Protein AF-A0A2M6XDS0-F1 (afdb_monomer_lite)

Radius of gyration: 19.14 Å; chains: 1; bounding box: 47×35×58 Å

Structure (mmCIF, N/CA/C/O backbone):
data_AF-A0A2M6XDS0-F1
#
_entry.id   AF-A0A2M6XDS0-F1
#
loop_
_atom_site.group_PDB
_atom_site.id
_atom_site.type_symbol
_atom_site.label_atom_id
_atom_site.label_alt_id
_atom_site.label_comp_id
_atom_site.label_asym_id
_atom_site.label_entity_id
_atom_site.label_seq_id
_atom_site.pdbx_PDB_ins_code
_atom_site.Cartn_x
_atom_site.Cartn_y
_atom_site.Cartn_z
_atom_site.occupancy
_atom_site.B_iso_or_equiv
_atom_site.auth_seq_id
_atom_site.auth_comp_id
_atom_site.auth_asym_id
_atom_site.auth_atom_id
_atom_site.pdbx_PDB_model_num
ATOM 1 N N . MET A 1 1 ? 24.642 -2.383 37.154 1.00 61.50 1 MET A N 1
ATOM 2 C CA . MET A 1 1 ? 24.428 -1.557 35.935 1.00 61.50 1 MET A CA 1
ATOM 3 C C . MET A 1 1 ? 25.267 -2.010 34.733 1.00 61.50 1 MET A C 1
ATOM 5 O O . MET A 1 1 ? 24.906 -1.682 33.610 1.00 61.50 1 MET A O 1
ATOM 9 N N . GLU A 1 2 ? 26.305 -2.821 34.936 1.00 74.44 2 GLU A N 1
ATOM 10 C CA . GLU A 1 2 ? 27.277 -3.266 33.922 1.00 74.44 2 GLU A CA 1
ATOM 11 C C . GLU A 1 2 ? 26.689 -4.108 32.766 1.00 74.44 2 GLU A C 1
ATOM 13 O O . GLU A 1 2 ? 27.063 -3.942 31.607 1.00 74.44 2 GLU A O 1
ATOM 18 N N . ASN A 1 3 ? 25.650 -4.910 33.030 1.00 71.31 3 ASN A N 1
ATOM 19 C CA . ASN A 1 3 ? 25.029 -5.781 32.020 1.00 71.31 3 ASN A CA 1
ATOM 20 C C . ASN A 1 3 ? 24.324 -5.047 30.856 1.00 71.31 3 ASN A C 1
ATOM 22 O O . ASN A 1 3 ? 24.115 -5.632 29.793 1.00 71.31 3 ASN A O 1
ATOM 26 N N . ARG A 1 4 ? 23.954 -3.766 31.013 1.00 69.12 4 ARG A N 1
ATOM 27 C CA . ARG A 1 4 ? 23.304 -3.002 29.927 1.00 69.12 4 ARG A CA 1
ATOM 28 C C . ARG A 1 4 ? 24.294 -2.546 28.850 1.00 69.12 4 ARG A C 1
ATOM 30 O O . ARG A 1 4 ? 23.920 -2.492 27.680 1.00 69.12 4 ARG A O 1
ATOM 37 N N . HIS A 1 5 ? 25.550 -2.292 29.218 1.00 71.25 5 HIS A N 1
ATOM 38 C CA . HIS A 1 5 ? 26.586 -1.876 28.268 1.00 71.25 5 HIS A CA 1
ATOM 39 C C . HIS A 1 5 ? 27.042 -3.029 27.369 1.00 71.25 5 HIS A C 1
ATOM 41 O O . HIS A 1 5 ? 27.141 -2.850 26.156 1.00 71.25 5 HIS A O 1
ATOM 47 N N . LEU A 1 6 ? 27.215 -4.230 27.931 1.00 75.38 6 LEU A N 1
ATOM 48 C CA . LEU A 1 6 ? 27.586 -5.426 27.164 1.00 75.38 6 LEU A CA 1
ATOM 49 C C . LEU A 1 6 ? 26.514 -5.811 26.135 1.00 75.38 6 LEU A C 1
ATOM 51 O O . LEU A 1 6 ? 26.837 -6.140 24.993 1.00 75.38 6 LEU A O 1
ATOM 55 N N . LYS A 1 7 ? 25.231 -5.692 26.506 1.00 70.31 7 LYS A N 1
ATOM 56 C CA . LYS A 1 7 ? 24.110 -5.984 25.603 1.00 70.31 7 LYS A CA 1
ATOM 57 C C . LYS A 1 7 ? 24.019 -4.984 24.444 1.00 70.31 7 LYS A C 1
ATOM 59 O O . LYS A 1 7 ? 23.795 -5.394 23.310 1.00 70.31 7 LYS A O 1
ATOM 64 N N . SER A 1 8 ? 24.253 -3.695 24.708 1.00 71.88 8 SER A N 1
ATOM 65 C CA . SER A 1 8 ? 24.307 -2.654 23.668 1.00 71.88 8 SER A CA 1
ATOM 66 C C . SER A 1 8 ? 25.479 -2.872 22.700 1.00 71.88 8 SER A C 1
ATOM 68 O O . SER A 1 8 ? 25.307 -2.825 21.483 1.00 71.88 8 SER A O 1
ATOM 70 N N . TYR A 1 9 ? 26.659 -3.214 23.228 1.00 82.88 9 TYR A N 1
ATOM 71 C CA . TYR A 1 9 ? 27.849 -3.473 22.415 1.00 82.88 9 TYR A CA 1
ATOM 72 C C . TYR A 1 9 ? 27.681 -4.683 21.484 1.00 82.88 9 TYR A C 1
ATOM 74 O O . TYR A 1 9 ? 27.995 -4.594 20.295 1.00 82.88 9 TYR A O 1
ATOM 82 N N . GLN A 1 10 ? 27.133 -5.796 21.986 1.00 80.50 10 GLN A N 1
ATOM 83 C CA . GLN A 1 10 ? 26.852 -6.960 21.142 1.00 80.50 10 GLN A CA 1
ATOM 84 C C . GLN A 1 10 ? 25.831 -6.654 20.041 1.00 80.50 10 GLN A C 1
ATOM 86 O O . GLN A 1 10 ? 26.018 -7.076 18.901 1.00 80.50 10 GLN A O 1
ATOM 91 N N . MET A 1 11 ? 24.795 -5.873 20.353 1.00 69.44 11 MET A N 1
ATOM 92 C CA . MET A 1 11 ? 23.768 -5.494 19.382 1.00 69.44 11 MET A CA 1
ATOM 93 C C . MET A 1 11 ? 24.344 -4.620 18.255 1.00 69.44 11 MET A C 1
ATOM 95 O O . MET A 1 11 ? 24.060 -4.863 17.083 1.00 69.44 11 MET A O 1
ATOM 99 N N . ASN A 1 12 ? 25.234 -3.679 18.588 1.00 74.56 12 ASN A N 1
ATOM 100 C CA . ASN A 1 12 ? 25.919 -2.839 17.602 1.00 74.56 12 ASN A CA 1
ATOM 101 C C . ASN A 1 12 ? 26.867 -3.643 16.701 1.00 74.56 12 ASN A C 1
ATOM 103 O O . ASN A 1 12 ? 26.962 -3.365 15.506 1.00 74.56 12 ASN A O 1
ATOM 107 N N . LYS A 1 13 ? 27.542 -4.664 17.246 1.00 83.38 13 LYS A N 1
ATOM 108 C CA . LYS A 1 13 ? 28.453 -5.522 16.475 1.00 83.38 13 LYS A CA 1
ATOM 109 C C . LYS A 1 13 ? 27.695 -6.373 15.452 1.00 83.38 13 LYS A C 1
ATOM 111 O O . LYS A 1 13 ? 28.117 -6.451 14.304 1.00 83.38 13 LYS A O 1
ATOM 116 N N . ILE A 1 14 ? 26.544 -6.930 15.842 1.00 78.56 14 ILE A N 1
ATOM 117 C CA . ILE A 1 14 ? 25.653 -7.676 14.938 1.00 78.56 14 ILE A CA 1
ATOM 118 C C . ILE A 1 14 ? 25.112 -6.759 13.835 1.00 78.56 14 ILE A C 1
ATOM 120 O O . ILE A 1 14 ? 25.161 -7.119 12.660 1.00 78.56 14 ILE A O 1
ATOM 124 N N . LEU A 1 15 ? 24.650 -5.558 14.196 1.00 65.00 15 LEU A N 1
ATOM 125 C CA . LEU A 1 15 ? 24.128 -4.587 13.235 1.00 65.00 15 LEU A CA 1
ATOM 126 C C . LEU A 1 15 ? 25.194 -4.188 12.202 1.00 65.00 15 LEU A C 1
ATOM 128 O O . LEU A 1 15 ? 24.919 -4.173 11.004 1.00 65.00 15 LEU A O 1
ATOM 132 N N . LEU A 1 16 ? 26.425 -3.937 12.654 1.00 73.38 16 LEU A N 1
ATOM 133 C CA . LEU A 1 16 ? 27.546 -3.598 11.780 1.00 73.38 16 LEU A CA 1
ATOM 134 C C . LEU A 1 16 ? 27.907 -4.755 10.834 1.00 73.38 16 LEU A C 1
ATOM 136 O O . LEU A 1 16 ? 28.130 -4.524 9.648 1.00 73.38 16 LEU A O 1
ATOM 140 N N . SER A 1 17 ? 27.912 -6.000 11.322 1.00 81.12 17 SER A N 1
ATOM 141 C CA . SER A 1 17 ? 28.142 -7.183 10.483 1.00 81.12 17 SER A CA 1
ATOM 142 C C . SER A 1 17 ? 27.062 -7.356 9.413 1.00 81.12 17 SER A C 1
ATOM 144 O O . SER A 1 17 ? 27.399 -7.643 8.267 1.00 81.12 17 SER A O 1
ATOM 146 N N . ILE A 1 18 ? 25.787 -7.123 9.747 1.00 76.12 18 ILE A N 1
ATOM 147 C CA . ILE A 1 18 ? 24.681 -7.173 8.777 1.00 76.12 18 ILE A CA 1
ATOM 148 C C . ILE A 1 18 ? 24.866 -6.101 7.698 1.00 76.12 18 ILE A C 1
ATOM 150 O O . ILE A 1 18 ? 24.757 -6.415 6.516 1.00 76.12 18 ILE A O 1
ATOM 154 N N . ILE A 1 19 ? 25.201 -4.864 8.080 1.00 75.94 19 ILE A N 1
ATOM 155 C CA . ILE A 1 19 ? 25.419 -3.758 7.132 1.00 75.94 19 ILE A CA 1
ATOM 156 C C . ILE A 1 19 ? 26.588 -4.062 6.186 1.00 75.94 19 ILE A C 1
ATOM 158 O O . ILE A 1 19 ? 26.471 -3.842 4.981 1.00 75.94 19 ILE A O 1
ATOM 162 N N . ILE A 1 20 ? 27.699 -4.594 6.708 1.00 80.19 20 ILE A N 1
ATOM 163 C CA . ILE A 1 20 ? 28.880 -4.936 5.902 1.00 80.19 20 ILE A CA 1
ATOM 164 C C . ILE A 1 20 ? 28.574 -6.085 4.941 1.00 80.19 20 ILE A C 1
ATOM 166 O O . ILE A 1 20 ? 28.908 -5.978 3.764 1.00 80.19 20 ILE A O 1
ATOM 170 N N . ILE A 1 21 ? 27.923 -7.156 5.411 1.00 80.19 21 ILE A N 1
ATOM 171 C CA . ILE A 1 21 ? 27.543 -8.297 4.563 1.00 80.19 21 ILE A CA 1
ATOM 172 C C . ILE A 1 21 ? 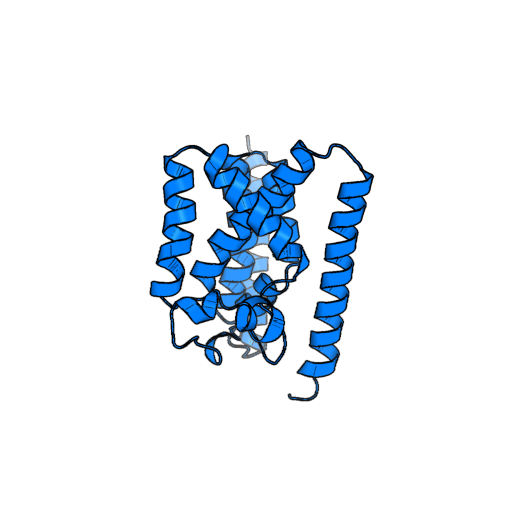26.580 -7.837 3.471 1.00 80.19 21 ILE A C 1
ATOM 174 O O . ILE A 1 21 ? 26.790 -8.168 2.307 1.00 80.19 21 ILE A O 1
ATOM 178 N N . LEU A 1 22 ? 25.578 -7.024 3.818 1.00 66.88 22 LEU A N 1
ATOM 179 C CA . LEU A 1 22 ? 24.645 -6.465 2.848 1.00 66.88 22 LEU A CA 1
ATOM 180 C C . LEU A 1 22 ? 25.404 -5.629 1.809 1.00 66.88 22 LEU A C 1
ATOM 182 O O . LEU A 1 22 ? 25.299 -5.908 0.623 1.00 66.88 22 LEU A O 1
ATOM 186 N N . GLY A 1 23 ? 26.259 -4.693 2.231 1.00 70.38 23 GLY A N 1
ATOM 187 C CA . GLY A 1 23 ? 27.070 -3.874 1.323 1.00 70.38 23 GLY A CA 1
ATOM 188 C C . GLY A 1 23 ? 28.005 -4.687 0.416 1.00 70.38 23 GLY A C 1
ATOM 189 O O . GLY A 1 23 ? 28.154 -4.358 -0.760 1.00 70.38 23 GLY A O 1
ATOM 190 N N . LEU A 1 24 ? 28.597 -5.772 0.924 1.00 74.38 24 LEU A N 1
ATOM 191 C CA . LEU A 1 24 ? 29.443 -6.687 0.148 1.00 74.38 24 LEU A CA 1
ATOM 192 C C . LEU A 1 24 ? 28.638 -7.494 -0.870 1.00 74.38 24 LEU A C 1
ATOM 194 O O . LEU A 1 24 ? 29.072 -7.607 -2.012 1.00 74.38 24 LEU A O 1
ATOM 198 N N . VAL A 1 25 ? 27.462 -8.002 -0.491 1.00 71.50 25 VAL A N 1
ATOM 199 C CA . VAL A 1 25 ? 26.541 -8.691 -1.408 1.00 71.50 25 VAL A CA 1
ATOM 200 C C . VAL A 1 25 ? 26.106 -7.735 -2.520 1.00 71.50 25 VAL A C 1
ATOM 202 O O . VAL A 1 25 ? 26.245 -8.065 -3.694 1.00 71.50 25 VAL A O 1
ATOM 205 N N . LEU A 1 26 ? 25.690 -6.515 -2.174 1.00 55.78 26 LEU A N 1
ATOM 206 C CA . LEU A 1 26 ? 25.314 -5.489 -3.151 1.00 55.78 26 LEU A CA 1
ATOM 207 C C . LEU A 1 26 ? 26.462 -5.152 -4.116 1.00 55.78 26 LEU A C 1
ATOM 209 O O . LEU A 1 26 ? 26.246 -5.010 -5.318 1.00 55.78 26 LEU A O 1
ATOM 213 N N . ARG A 1 27 ? 27.698 -5.078 -3.608 1.00 63.19 27 ARG A N 1
ATOM 214 C CA . ARG A 1 27 ? 28.892 -4.786 -4.413 1.00 63.19 27 ARG A CA 1
ATOM 215 C C . ARG A 1 27 ? 29.309 -5.947 -5.319 1.00 63.19 27 ARG A C 1
ATOM 217 O O . ARG A 1 27 ? 29.749 -5.703 -6.440 1.00 63.19 27 ARG A O 1
ATOM 224 N N . LEU A 1 28 ? 29.202 -7.188 -4.841 1.00 65.44 28 LEU A N 1
ATOM 225 C CA . LEU A 1 28 ? 29.642 -8.386 -5.566 1.00 65.44 28 LEU A CA 1
ATOM 226 C C . LEU A 1 28 ? 28.779 -8.681 -6.788 1.00 65.44 28 LEU A C 1
ATOM 228 O O . LEU A 1 28 ? 29.301 -9.147 -7.797 1.00 65.44 28 LEU A O 1
ATOM 232 N N . TYR A 1 29 ? 27.485 -8.373 -6.729 1.00 61.53 29 TYR A N 1
ATOM 233 C CA . TYR A 1 29 ? 26.590 -8.696 -7.831 1.00 61.53 29 TYR A CA 1
ATOM 234 C C . TYR A 1 29 ? 26.617 -7.679 -8.984 1.00 61.53 29 TYR A C 1
ATOM 236 O O . TYR A 1 29 ? 25.994 -7.954 -10.004 1.00 61.53 29 TYR A O 1
ATOM 244 N N . ARG A 1 30 ? 27.299 -6.517 -8.865 1.00 52.06 30 ARG A N 1
ATOM 245 C CA . ARG A 1 30 ? 27.147 -5.359 -9.793 1.00 52.06 30 ARG A CA 1
ATOM 246 C C . ARG A 1 30 ? 25.678 -5.070 -10.153 1.00 52.06 30 ARG A C 1
ATOM 248 O O . ARG A 1 30 ? 25.383 -4.441 -11.161 1.00 52.06 30 ARG A O 1
ATOM 255 N N . VAL A 1 31 ? 24.757 -5.546 -9.323 1.00 55.72 31 VAL A N 1
ATOM 256 C CA . VAL A 1 31 ? 23.347 -5.244 -9.415 1.00 55.72 31 VAL A CA 1
ATOM 257 C C . VAL A 1 31 ? 23.290 -3.851 -8.842 1.00 55.72 31 VAL A C 1
ATOM 259 O O . VAL A 1 31 ? 23.577 -3.660 -7.659 1.00 55.72 31 VAL A O 1
ATOM 262 N N . GLU A 1 32 ? 23.019 -2.872 -9.697 1.00 60.59 32 GLU A N 1
ATOM 263 C CA . GLU A 1 32 ? 22.554 -1.564 -9.267 1.00 60.59 32 GLU A CA 1
ATOM 264 C C . GLU A 1 32 ? 21.349 -1.840 -8.384 1.00 60.59 32 GLU A C 1
ATOM 266 O O . GLU A 1 32 ? 20.259 -2.099 -8.882 1.00 60.59 32 GLU A O 1
ATOM 271 N N . PHE A 1 33 ? 21.569 -1.965 -7.074 1.00 60.97 33 PHE A N 1
ATOM 272 C CA . PHE A 1 33 ? 20.489 -2.276 -6.164 1.00 60.97 33 PHE A CA 1
ATOM 273 C C . PHE A 1 33 ? 19.587 -1.064 -6.239 1.00 60.97 33 PHE A C 1
ATOM 275 O O . PHE A 1 33 ? 20.002 0.016 -5.797 1.00 60.97 33 PHE A O 1
ATOM 282 N N . PRO A 1 34 ? 18.427 -1.186 -6.898 1.00 73.50 34 PRO A N 1
ATOM 283 C CA . PRO A 1 34 ? 17.737 -0.001 -7.327 1.00 73.50 34 PRO A CA 1
ATOM 284 C C . PRO A 1 34 ? 17.292 0.674 -6.036 1.00 73.50 34 PRO A C 1
ATOM 286 O O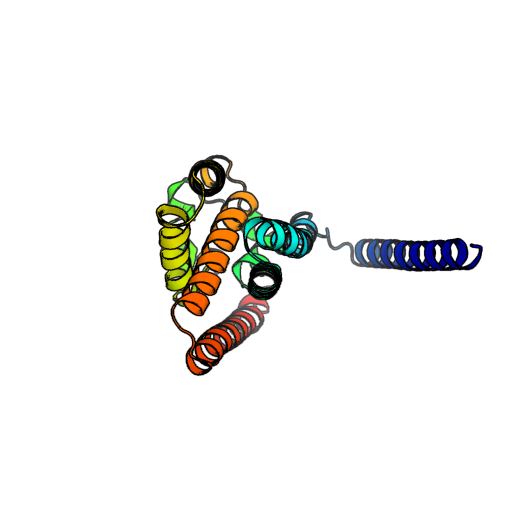 . PRO A 1 34 ? 16.798 0.016 -5.116 1.00 73.50 34 PRO A O 1
ATOM 289 N N . LEU A 1 35 ? 17.538 1.978 -5.909 1.00 75.62 35 LEU A N 1
ATOM 290 C CA . LEU A 1 35 ? 17.164 2.747 -4.718 1.00 75.62 35 LEU A CA 1
ATOM 291 C C . LEU A 1 35 ? 15.691 2.486 -4.341 1.00 75.62 35 LEU A C 1
ATOM 293 O O . LEU A 1 35 ? 15.331 2.463 -3.166 1.00 75.62 35 LEU A O 1
ATOM 297 N N . THR A 1 36 ? 14.862 2.184 -5.342 1.00 77.00 36 THR A N 1
ATOM 298 C CA . THR A 1 36 ? 13.474 1.739 -5.213 1.00 77.00 36 THR A CA 1
ATOM 299 C C . THR A 1 36 ? 13.296 0.477 -4.371 1.00 77.00 36 THR A C 1
ATOM 301 O O . THR A 1 36 ? 12.328 0.409 -3.624 1.00 77.00 36 THR A O 1
ATOM 304 N N . ALA A 1 37 ? 14.206 -0.499 -4.427 1.00 82.38 37 ALA A N 1
ATOM 305 C CA . ALA A 1 37 ? 14.116 -1.733 -3.646 1.00 82.38 37 ALA A CA 1
ATOM 306 C C . ALA A 1 37 ? 14.397 -1.463 -2.172 1.00 82.38 37 ALA A C 1
ATOM 308 O O . ALA A 1 37 ? 13.688 -1.961 -1.301 1.00 82.38 37 ALA A O 1
ATOM 309 N N . LEU A 1 38 ? 15.385 -0.610 -1.887 1.00 83.12 38 LEU A N 1
ATOM 310 C CA . LEU A 1 38 ? 15.651 -0.160 -0.525 1.00 83.12 38 LEU A CA 1
ATOM 311 C C . LEU A 1 38 ? 14.457 0.629 0.029 1.00 83.12 38 LEU A C 1
ATOM 313 O O . LEU A 1 38 ? 14.016 0.368 1.148 1.00 83.12 38 LEU A O 1
ATOM 317 N N . LEU A 1 39 ? 13.906 1.555 -0.761 1.00 80.69 39 LEU A N 1
ATOM 318 C CA . LEU A 1 39 ? 12.721 2.330 -0.385 1.00 80.69 39 LEU A CA 1
ATOM 319 C C . LEU A 1 39 ? 11.484 1.440 -0.199 1.00 80.69 39 LEU A C 1
ATOM 321 O O . LEU A 1 39 ? 10.714 1.648 0.739 1.00 80.69 39 LEU A O 1
ATOM 325 N N . GLY A 1 40 ? 11.330 0.413 -1.030 1.00 83.81 40 GLY A N 1
ATOM 326 C CA . GLY A 1 40 ? 10.328 -0.634 -0.885 1.00 83.81 40 GLY A CA 1
ATOM 327 C C . GLY A 1 40 ? 10.474 -1.399 0.427 1.00 83.81 40 GLY A C 1
ATOM 328 O O . GLY A 1 40 ? 9.528 -1.483 1.205 1.00 83.81 40 GLY A O 1
ATOM 329 N N . CYS A 1 41 ? 11.669 -1.880 0.755 1.00 88.62 41 CYS A N 1
ATOM 330 C CA . CYS A 1 41 ? 11.915 -2.549 2.034 1.00 88.62 41 CYS A CA 1
ATOM 331 C C . CYS A 1 41 ? 11.662 -1.624 3.237 1.00 88.62 41 CYS A C 1
ATOM 333 O O . CYS A 1 41 ? 11.087 -2.061 4.232 1.00 88.62 41 CYS A O 1
ATOM 335 N N . LEU A 1 42 ? 12.043 -0.344 3.148 1.00 86.62 42 LEU A N 1
ATOM 336 C CA . LEU A 1 42 ? 11.818 0.655 4.203 1.00 86.62 42 LEU A CA 1
ATOM 337 C C . LEU A 1 42 ? 10.344 1.062 4.353 1.00 86.62 42 LEU A C 1
ATOM 339 O O . LEU A 1 42 ? 9.924 1.438 5.447 1.00 86.62 42 LEU A O 1
ATOM 343 N N . CYS A 1 43 ? 9.545 0.950 3.292 1.00 85.94 43 CYS A N 1
ATOM 344 C CA . CYS A 1 43 ? 8.103 1.201 3.311 1.00 85.94 43 CYS A CA 1
ATOM 345 C C . CYS A 1 43 ? 7.383 0.349 4.368 1.00 85.94 43 CYS A C 1
ATOM 347 O O . CYS A 1 43 ? 6.545 0.858 5.109 1.00 85.94 43 CYS A O 1
ATOM 349 N N . ILE A 1 44 ? 7.755 -0.928 4.491 1.00 91.62 44 ILE A N 1
ATOM 350 C CA . ILE A 1 44 ? 7.097 -1.893 5.383 1.00 91.62 44 ILE A CA 1
ATOM 351 C C . ILE A 1 44 ? 7.146 -1.443 6.861 1.00 91.62 44 ILE A C 1
ATOM 353 O O . ILE A 1 44 ? 6.081 -1.267 7.463 1.00 91.62 44 ILE A O 1
ATOM 357 N N . PRO A 1 45 ? 8.325 -1.200 7.480 1.00 92.81 45 PRO A N 1
ATOM 358 C CA . PRO A 1 45 ? 8.390 -0.738 8.865 1.00 92.81 45 PRO A CA 1
ATOM 359 C C . PRO A 1 45 ? 7.817 0.672 9.046 1.00 92.81 45 PRO A C 1
ATOM 361 O O . PRO A 1 45 ? 7.242 0.956 10.098 1.00 92.81 45 PRO A O 1
ATOM 364 N N . VAL A 1 46 ? 7.925 1.551 8.041 1.00 86.56 46 VAL A N 1
ATOM 365 C CA . VAL A 1 46 ? 7.300 2.883 8.091 1.00 86.56 46 VAL A CA 1
ATOM 366 C C . VAL A 1 46 ? 5.786 2.750 8.211 1.00 86.56 46 VAL A C 1
ATOM 368 O O . VAL A 1 46 ? 5.189 3.375 9.087 1.00 86.56 46 VAL A O 1
ATOM 371 N N . ILE A 1 47 ? 5.164 1.896 7.400 1.00 87.94 47 ILE A N 1
ATOM 372 C CA . ILE A 1 47 ? 3.715 1.698 7.435 1.00 87.94 47 ILE A CA 1
ATOM 373 C C . ILE A 1 47 ? 3.277 1.040 8.739 1.00 87.94 47 ILE A C 1
ATOM 375 O O . ILE A 1 47 ? 2.311 1.504 9.347 1.00 87.94 47 ILE A O 1
ATOM 379 N N . TYR A 1 48 ? 4.026 0.051 9.232 1.00 93.88 48 TYR A N 1
ATOM 380 C CA . TYR A 1 48 ? 3.793 -0.516 10.560 1.00 93.88 48 TYR A CA 1
ATOM 381 C C . TYR A 1 48 ? 3.745 0.570 11.648 1.00 93.88 48 TYR A C 1
ATOM 383 O O . TYR A 1 48 ? 2.786 0.627 12.421 1.00 93.88 48 TYR A O 1
ATOM 391 N N . ILE A 1 49 ? 4.743 1.461 11.694 1.00 92.19 49 ILE A N 1
ATOM 392 C CA . ILE A 1 49 ? 4.834 2.516 12.716 1.00 92.19 49 ILE A CA 1
ATOM 393 C C . ILE A 1 49 ? 3.724 3.556 12.540 1.00 92.19 49 ILE A C 1
ATOM 395 O O . ILE A 1 49 ? 3.109 3.962 13.528 1.00 92.19 49 ILE A O 1
ATOM 399 N N . VAL A 1 50 ? 3.473 4.005 11.308 1.00 85.00 50 VAL A N 1
ATOM 400 C CA . VAL A 1 50 ? 2.470 5.036 11.013 1.00 85.00 50 VAL A CA 1
ATOM 401 C C . VAL A 1 50 ? 1.077 4.529 11.372 1.00 85.00 50 VAL A C 1
ATOM 403 O O . VAL A 1 50 ? 0.404 5.142 12.196 1.00 85.00 50 VAL A O 1
ATOM 406 N N . ILE A 1 51 ? 0.661 3.381 10.840 1.00 86.75 51 ILE A N 1
ATOM 407 C CA . ILE A 1 51 ? -0.666 2.816 11.123 1.00 86.75 51 ILE A CA 1
ATOM 408 C C . ILE A 1 51 ? -0.775 2.390 12.589 1.00 86.75 51 ILE A C 1
ATOM 410 O O . ILE A 1 51 ? -1.795 2.647 13.227 1.00 86.75 51 ILE A O 1
ATOM 414 N N . GLY A 1 52 ? 0.296 1.823 13.151 1.00 89.62 52 GLY A N 1
ATOM 415 C CA . GLY A 1 52 ? 0.369 1.437 14.558 1.00 89.62 52 GLY A CA 1
ATOM 416 C C . GLY A 1 52 ? 0.122 2.597 15.522 1.00 89.62 52 GLY A C 1
ATOM 417 O O . GLY A 1 52 ? -0.541 2.412 16.542 1.00 89.62 52 GLY A O 1
ATOM 418 N N . LYS A 1 53 ? 0.624 3.794 15.188 1.00 89.00 53 LYS A N 1
ATOM 419 C CA . LYS A 1 53 ? 0.411 5.023 15.970 1.00 89.00 53 LYS A CA 1
ATOM 420 C C . LYS A 1 53 ? -0.936 5.686 15.708 1.00 89.00 53 LYS A C 1
ATOM 422 O O . LYS A 1 53 ? -1.481 6.295 16.622 1.00 89.00 53 LYS A O 1
ATOM 427 N N . LEU A 1 54 ? -1.431 5.633 14.472 1.00 83.31 54 LEU A N 1
ATOM 428 C CA . LEU A 1 54 ? -2.673 6.307 14.090 1.00 83.31 54 LEU A CA 1
ATOM 429 C C . LEU A 1 54 ? -3.926 5.528 14.509 1.00 83.31 54 LEU A C 1
ATOM 431 O O . LEU A 1 54 ? -4.945 6.153 14.790 1.00 83.31 54 LEU A O 1
ATOM 435 N N . PHE A 1 55 ? -3.850 4.196 14.554 1.00 85.00 55 PHE A N 1
ATOM 436 C CA . PHE A 1 55 ? -5.005 3.323 14.770 1.00 85.00 55 PHE A CA 1
ATOM 437 C C . PHE A 1 55 ? -4.738 2.290 15.864 1.00 85.00 55 PHE A C 1
ATOM 439 O O . PHE A 1 55 ? -5.149 2.465 17.009 1.00 85.00 55 PHE A O 1
ATOM 446 N N . SER A 1 56 ? -4.042 1.203 15.530 1.00 87.31 56 SER A N 1
ATOM 447 C CA . SER A 1 56 ? -3.687 0.158 16.486 1.00 87.31 56 SER A CA 1
ATOM 448 C C . SER A 1 56 ? -2.468 -0.625 16.015 1.00 87.31 56 SER A C 1
ATOM 450 O O . SER A 1 56 ? -2.226 -0.777 14.817 1.00 87.31 56 SER A O 1
ATOM 452 N N . ILE A 1 57 ? -1.716 -1.198 16.958 1.00 92.44 57 ILE A N 1
ATOM 453 C CA . ILE A 1 57 ? -0.548 -2.031 16.638 1.00 92.44 57 ILE A CA 1
ATOM 454 C C . ILE A 1 57 ? -0.911 -3.254 15.781 1.00 92.44 57 ILE A C 1
ATOM 456 O O . ILE A 1 57 ? -0.124 -3.667 14.933 1.00 92.44 57 ILE A O 1
ATOM 460 N N . LYS A 1 58 ? -2.121 -3.804 15.966 1.00 86.94 58 LYS A N 1
ATOM 461 C CA . LYS A 1 58 ? -2.634 -4.942 15.190 1.00 86.94 58 LYS A CA 1
ATOM 462 C C . LYS A 1 58 ? -2.892 -4.540 13.740 1.00 86.94 58 LYS A C 1
ATOM 464 O O . LYS A 1 58 ? -2.415 -5.232 12.846 1.00 86.94 58 LYS A O 1
ATOM 469 N N . ALA A 1 59 ? -3.555 -3.400 13.528 1.00 84.12 59 ALA A N 1
ATOM 470 C CA . ALA A 1 59 ? -3.760 -2.825 12.201 1.00 84.12 59 ALA A CA 1
ATOM 471 C C . ALA A 1 59 ? -2.413 -2.552 11.519 1.00 84.12 59 ALA A C 1
ATOM 473 O O . ALA A 1 59 ? -2.208 -2.931 10.372 1.00 84.12 59 ALA A O 1
ATOM 474 N N . GLY A 1 60 ? -1.448 -1.984 12.251 1.00 89.56 60 GLY A N 1
ATOM 475 C CA . GLY A 1 60 ? -0.107 -1.728 11.725 1.00 89.56 60 GLY A CA 1
ATOM 476 C C . GLY A 1 60 ? 0.617 -2.990 11.262 1.00 89.56 60 GLY A C 1
ATOM 477 O O . GLY A 1 60 ? 1.161 -3.001 10.159 1.00 89.56 60 GLY A O 1
ATOM 478 N N . LEU A 1 61 ? 0.619 -4.053 12.076 1.00 91.75 61 LEU A N 1
ATOM 479 C CA . LEU A 1 61 ? 1.232 -5.337 11.707 1.00 91.75 61 LEU A CA 1
ATOM 480 C C . LEU A 1 61 ? 0.551 -5.947 10.486 1.00 91.75 61 LEU A C 1
ATOM 482 O O . LEU A 1 61 ? 1.227 -6.415 9.572 1.00 91.75 61 LEU A O 1
ATOM 486 N N . PHE A 1 62 ? -0.780 -5.933 10.476 1.00 85.00 62 PHE A N 1
ATOM 487 C CA . PHE A 1 62 ? -1.560 -6.521 9.401 1.00 85.00 62 PHE A CA 1
ATOM 488 C C . PHE A 1 62 ? -1.344 -5.780 8.075 1.00 85.00 62 PHE A C 1
ATOM 490 O O . PHE A 1 62 ? -1.039 -6.416 7.069 1.00 85.00 62 PHE A O 1
ATOM 497 N N . CYS A 1 63 ? -1.408 -4.445 8.079 1.00 85.44 63 CYS A N 1
ATOM 498 C CA . CYS A 1 63 ? -1.109 -3.635 6.900 1.00 85.44 63 CYS A CA 1
ATOM 499 C C . CYS A 1 63 ? 0.314 -3.903 6.402 1.00 85.44 63 CYS A C 1
ATOM 501 O O . CYS A 1 63 ? 0.496 -4.201 5.227 1.00 85.44 63 CYS A O 1
ATOM 503 N N . ALA A 1 64 ? 1.316 -3.866 7.288 1.00 91.44 64 ALA A N 1
ATOM 504 C CA . ALA A 1 64 ? 2.707 -4.128 6.918 1.00 91.44 64 ALA A CA 1
ATOM 505 C C . ALA A 1 64 ? 2.903 -5.520 6.296 1.00 91.44 64 ALA A C 1
ATOM 507 O O . ALA A 1 64 ? 3.654 -5.652 5.331 1.00 91.44 64 ALA A O 1
ATOM 508 N N . PHE A 1 65 ? 2.202 -6.538 6.802 1.00 89.50 65 PHE A N 1
ATOM 509 C CA . PHE A 1 65 ? 2.200 -7.878 6.218 1.00 89.50 65 PHE A CA 1
ATOM 510 C C . PHE A 1 65 ? 1.585 -7.893 4.815 1.00 89.50 65 PHE A C 1
ATOM 512 O O . PHE A 1 65 ? 2.237 -8.362 3.887 1.00 89.50 65 PHE A O 1
ATOM 519 N N . VAL A 1 66 ? 0.373 -7.347 4.657 1.00 85.44 66 VAL A N 1
ATOM 520 C CA . VAL A 1 66 ? -0.324 -7.253 3.361 1.00 85.44 66 VAL A CA 1
ATOM 521 C C . VAL A 1 66 ? 0.569 -6.598 2.311 1.00 85.44 66 VAL A C 1
ATOM 523 O O . VAL A 1 66 ? 0.671 -7.083 1.192 1.00 85.44 66 VAL A O 1
ATOM 526 N N . ILE A 1 67 ? 1.273 -5.541 2.699 1.00 85.88 67 ILE A N 1
ATOM 527 C CA . ILE A 1 67 ? 2.165 -4.774 1.825 1.00 85.88 67 ILE A CA 1
ATOM 528 C C . ILE A 1 67 ? 3.395 -5.560 1.434 1.00 85.88 67 ILE A C 1
ATOM 530 O O . ILE A 1 67 ? 3.781 -5.548 0.274 1.00 85.88 67 ILE A O 1
ATOM 534 N N . ALA A 1 68 ? 4.005 -6.249 2.396 1.00 89.25 68 ALA A N 1
ATOM 535 C CA . ALA A 1 68 ? 5.199 -7.038 2.142 1.00 89.25 68 ALA A CA 1
ATOM 536 C C . ALA A 1 68 ? 4.961 -8.134 1.091 1.00 89.25 68 ALA A C 1
ATOM 538 O O . ALA A 1 68 ? 5.912 -8.582 0.456 1.00 89.25 68 ALA A O 1
ATOM 539 N N . VAL A 1 69 ? 3.706 -8.564 0.917 1.00 87.06 69 VAL A N 1
ATOM 540 C CA . VAL A 1 69 ? 3.317 -9.606 -0.038 1.00 87.06 69 VAL A CA 1
ATOM 541 C C . VAL A 1 69 ? 2.547 -9.078 -1.251 1.00 87.06 69 VAL A C 1
ATOM 543 O O . VAL A 1 69 ? 2.138 -9.875 -2.095 1.00 87.06 69 VAL A O 1
ATOM 546 N N . SER A 1 70 ? 2.324 -7.767 -1.360 1.00 85.81 70 SER A N 1
ATOM 547 C CA . SER A 1 70 ? 1.479 -7.224 -2.418 1.00 85.81 70 SER A CA 1
ATOM 548 C C . SER A 1 70 ? 2.253 -7.007 -3.734 1.00 85.81 70 SER A C 1
ATOM 550 O O . SER A 1 70 ? 3.380 -6.502 -3.717 1.00 85.81 70 SER A O 1
ATOM 552 N N . PRO A 1 71 ? 1.679 -7.344 -4.908 1.00 81.31 71 PRO A N 1
ATOM 553 C CA . PRO A 1 71 ? 2.365 -7.236 -6.199 1.00 81.31 71 PRO A CA 1
ATOM 554 C C . PRO A 1 71 ? 2.845 -5.846 -6.524 1.00 81.31 71 PRO A C 1
ATOM 556 O O . PRO A 1 71 ? 4.003 -5.694 -6.873 1.00 81.31 71 PRO A O 1
ATOM 559 N N . TRP A 1 72 ? 1.990 -4.830 -6.396 1.00 83.31 72 TRP A N 1
ATOM 560 C CA . TRP A 1 72 ? 2.383 -3.437 -6.542 1.00 83.31 72 TRP A CA 1
ATOM 561 C C . TRP A 1 72 ? 3.633 -3.111 -5.746 1.00 83.31 72 TRP A C 1
ATOM 563 O O . TRP A 1 72 ? 4.569 -2.569 -6.326 1.00 83.31 72 TRP A O 1
ATOM 573 N N . HIS A 1 73 ? 3.679 -3.442 -4.451 1.00 85.44 73 HIS A N 1
ATOM 574 C CA . HIS A 1 73 ? 4.845 -3.152 -3.617 1.00 85.44 73 HIS A CA 1
ATOM 575 C C . HIS A 1 73 ? 6.104 -3.822 -4.174 1.00 85.44 73 HIS A C 1
ATOM 577 O O . HIS A 1 73 ? 7.131 -3.157 -4.336 1.00 85.44 73 HIS A O 1
ATOM 583 N N . ILE A 1 74 ? 5.998 -5.092 -4.567 1.00 84.50 74 ILE A N 1
ATOM 584 C CA . ILE A 1 74 ? 7.097 -5.849 -5.174 1.00 84.50 74 ILE A CA 1
ATOM 585 C C . ILE A 1 74 ? 7.512 -5.236 -6.522 1.00 84.50 74 ILE A C 1
ATOM 587 O O . ILE A 1 74 ? 8.694 -4.976 -6.727 1.00 84.50 74 ILE A O 1
ATOM 591 N N . ILE A 1 75 ? 6.578 -4.956 -7.432 1.00 81.50 75 ILE A N 1
ATOM 592 C CA . ILE A 1 75 ? 6.839 -4.408 -8.774 1.00 81.50 75 ILE A CA 1
ATOM 593 C C . ILE A 1 75 ? 7.477 -3.012 -8.670 1.00 81.50 75 ILE A C 1
ATOM 595 O O . ILE A 1 75 ? 8.481 -2.740 -9.332 1.00 81.50 75 ILE A O 1
ATOM 599 N N . LEU A 1 76 ? 6.961 -2.139 -7.798 1.00 77.25 76 LEU A N 1
ATOM 600 C CA . LEU A 1 76 ? 7.494 -0.785 -7.573 1.00 77.25 76 LEU A CA 1
ATOM 601 C C . LEU A 1 76 ? 8.896 -0.796 -6.991 1.00 77.25 76 LEU A C 1
ATOM 603 O O . LEU A 1 76 ? 9.714 0.062 -7.319 1.00 77.25 76 LEU A O 1
ATOM 607 N N . SER A 1 77 ? 9.178 -1.780 -6.144 1.00 79.50 77 SER A N 1
ATOM 608 C CA . SER A 1 77 ? 10.492 -1.944 -5.543 1.00 79.50 77 SER A CA 1
ATOM 609 C C . SER A 1 77 ? 11.560 -2.274 -6.591 1.00 79.50 77 SER A C 1
ATOM 611 O O . SER A 1 77 ? 12.733 -1.988 -6.377 1.00 79.50 77 SER A O 1
ATOM 613 N N . ARG A 1 78 ? 11.202 -2.812 -7.762 1.00 75.00 78 ARG A N 1
ATOM 614 C CA . ARG A 1 78 ? 12.179 -3.305 -8.754 1.00 75.00 78 ARG A CA 1
ATOM 615 C C . ARG A 1 78 ? 12.626 -2.287 -9.802 1.00 75.00 78 ARG A C 1
ATOM 617 O O . ARG A 1 78 ? 13.215 -2.695 -10.796 1.00 75.00 78 ARG A O 1
ATOM 624 N N . GLY A 1 79 ? 12.315 -0.997 -9.644 1.00 65.31 79 GLY A N 1
ATOM 625 C CA . GLY A 1 79 ? 12.684 0.040 -10.626 1.00 65.31 79 GLY A CA 1
ATOM 626 C C . GLY A 1 79 ? 12.002 -0.134 -11.991 1.00 65.31 79 GLY A C 1
ATOM 627 O O . GLY A 1 79 ? 12.221 0.624 -12.923 1.00 65.31 79 GLY A O 1
ATOM 628 N N . SER A 1 80 ? 11.099 -1.108 -12.101 1.00 62.44 80 SER A N 1
ATOM 629 C CA . SER A 1 80 ? 10.396 -1.502 -13.321 1.00 62.44 80 SER A CA 1
ATOM 630 C C . SER A 1 80 ? 9.481 -0.411 -13.903 1.00 62.44 80 SER A C 1
ATOM 632 O O . SER A 1 80 ? 9.045 -0.515 -15.046 1.00 62.44 80 SER A O 1
ATOM 634 N N . PHE A 1 81 ? 9.239 0.664 -13.147 1.00 61.12 81 PHE A N 1
ATOM 635 C CA . PHE A 1 81 ? 8.503 1.849 -13.593 1.00 61.12 81 PHE A CA 1
ATOM 636 C C . PHE A 1 81 ? 9.331 2.837 -14.412 1.00 61.12 81 PHE A C 1
ATOM 638 O O . PHE A 1 81 ? 8.753 3.732 -15.023 1.00 61.12 81 PHE A O 1
ATOM 645 N N . GLU A 1 82 ? 10.653 2.679 -14.480 1.00 58.69 82 GLU A N 1
ATOM 646 C CA . GLU A 1 82 ? 11.494 3.557 -15.302 1.00 58.69 82 GLU A CA 1
ATOM 647 C C . GLU A 1 82 ? 11.109 3.487 -16.793 1.00 58.69 82 GLU A C 1
ATOM 649 O O . GLU A 1 82 ? 11.199 4.488 -17.498 1.00 58.69 82 GLU A O 1
ATOM 654 N N . GLY A 1 83 ? 10.580 2.346 -17.259 1.00 60.69 83 GLY A N 1
ATOM 655 C CA . GLY A 1 83 ? 10.088 2.170 -18.633 1.00 60.69 83 GLY A CA 1
ATOM 656 C C . GLY A 1 83 ? 8.597 2.465 -18.849 1.00 60.69 83 GLY A C 1
ATOM 657 O O . GLY A 1 83 ? 8.167 2.601 -19.991 1.00 60.69 83 GLY A O 1
ATOM 658 N N . VAL A 1 84 ? 7.803 2.569 -17.779 1.00 61.28 84 VAL A N 1
ATOM 659 C CA . VAL A 1 84 ? 6.348 2.794 -17.836 1.00 61.28 84 VAL A CA 1
ATOM 660 C C . VAL A 1 84 ? 6.046 4.075 -17.070 1.00 61.28 84 VAL A C 1
ATOM 662 O O . VAL A 1 84 ? 5.478 4.055 -15.983 1.00 61.28 84 VAL A O 1
ATOM 665 N N . SER A 1 85 ? 6.501 5.203 -17.616 1.00 61.50 85 SER A N 1
ATOM 666 C CA . SER A 1 85 ? 6.126 6.527 -17.120 1.00 61.50 85 SER A CA 1
ATOM 667 C C . SER A 1 85 ? 4.765 6.888 -17.711 1.00 61.50 85 SER A C 1
ATOM 669 O O . SER A 1 85 ? 4.691 7.142 -18.916 1.00 61.50 85 SER A O 1
ATOM 671 N N . PRO A 1 86 ? 3.679 6.908 -16.922 1.00 64.75 86 PRO A N 1
ATOM 672 C CA . PRO A 1 86 ? 2.384 7.307 -17.440 1.00 64.75 86 PRO A CA 1
ATOM 673 C C . PRO A 1 86 ? 2.478 8.755 -17.919 1.00 64.75 86 PRO A C 1
ATOM 675 O O . PRO A 1 86 ? 3.017 9.626 -17.227 1.00 64.75 86 PRO A O 1
ATOM 678 N N . LEU A 1 87 ? 2.021 9.000 -19.146 1.00 69.12 87 LEU A N 1
ATOM 679 C CA . LEU A 1 87 ? 2.186 10.296 -19.800 1.00 69.12 87 LEU A CA 1
ATOM 680 C C . LEU A 1 87 ? 1.299 11.360 -19.139 1.00 69.12 87 LEU A C 1
ATOM 682 O O . LEU A 1 87 ? 1.668 12.539 -19.116 1.00 69.12 87 LEU A O 1
ATOM 686 N N . SER A 1 88 ? 0.172 10.943 -18.550 1.00 83.38 88 SER A N 1
ATOM 687 C CA . SER A 1 88 ? -0.788 11.814 -17.878 1.00 83.38 88 SER A CA 1
ATOM 688 C C . SER A 1 88 ? -1.107 11.389 -16.438 1.00 83.38 88 SER A C 1
ATOM 690 O O . SER A 1 88 ? -0.942 10.241 -16.032 1.00 83.38 88 SER A O 1
ATOM 692 N N . TYR A 1 89 ? -1.612 12.347 -15.655 1.00 80.94 89 TYR A N 1
ATOM 693 C CA . TYR A 1 89 ? -2.081 12.144 -14.279 1.00 80.94 89 TYR A CA 1
ATOM 694 C C . TYR A 1 89 ? -3.115 11.011 -14.169 1.00 80.94 89 TYR A C 1
ATOM 696 O O . TYR A 1 89 ? -3.056 10.192 -13.254 1.00 80.94 89 TYR A O 1
ATOM 704 N N . PHE A 1 90 ? -4.063 10.961 -15.109 1.00 85.94 90 PHE A N 1
ATOM 705 C CA . PHE A 1 90 ? -5.175 10.012 -15.071 1.00 85.94 90 PHE A CA 1
ATOM 706 C C . PHE A 1 90 ? -4.762 8.593 -15.450 1.00 85.94 90 PHE A C 1
ATOM 708 O O . PHE A 1 90 ? -5.441 7.648 -15.056 1.00 85.94 90 PHE A O 1
ATOM 715 N N . ASP A 1 91 ? -3.632 8.422 -16.135 1.00 86.31 91 ASP A N 1
ATOM 716 C CA . ASP A 1 91 ? -3.150 7.098 -16.519 1.00 86.31 91 ASP A CA 1
ATOM 717 C C . ASP A 1 91 ? -2.802 6.250 -15.289 1.00 86.31 91 ASP A C 1
ATOM 719 O O . ASP A 1 91 ? -3.124 5.064 -15.271 1.00 86.31 91 ASP A O 1
ATOM 723 N N . PHE A 1 92 ? -2.268 6.862 -14.222 1.00 82.06 92 PHE A N 1
ATOM 724 C CA . PHE A 1 92 ? -1.988 6.182 -12.947 1.00 82.06 92 PHE A CA 1
ATOM 725 C C . PHE A 1 92 ? -3.241 5.626 -12.255 1.00 82.06 92 PHE A C 1
ATOM 727 O O . PHE A 1 92 ? -3.151 4.656 -11.505 1.00 82.06 92 PHE A O 1
ATOM 734 N N . PHE A 1 93 ? -4.406 6.231 -12.499 1.00 85.81 93 PHE A N 1
ATOM 735 C CA . PHE A 1 93 ? -5.692 5.774 -11.964 1.00 85.81 93 PHE A CA 1
ATOM 736 C C . PHE A 1 93 ? -6.546 5.050 -13.002 1.00 85.81 93 PHE A C 1
ATOM 738 O O . PHE A 1 93 ? -7.677 4.657 -12.708 1.00 85.81 93 PHE A O 1
ATOM 745 N N . SER A 1 94 ? -6.037 4.875 -14.221 1.00 90.62 94 SER A N 1
ATOM 746 C CA . SER A 1 94 ? -6.765 4.149 -15.246 1.00 90.62 94 SER A CA 1
ATOM 747 C C . SER A 1 94 ? -6.909 2.690 -14.815 1.00 90.62 94 SER A C 1
ATOM 749 O O . SER A 1 94 ? -5.961 2.068 -14.333 1.00 90.62 94 SER A O 1
ATOM 751 N N . GLY A 1 95 ? -8.095 2.110 -15.018 1.00 90.56 95 GLY A N 1
ATOM 752 C CA . GLY A 1 95 ? -8.296 0.680 -14.767 1.00 90.56 95 GLY A CA 1
ATOM 753 C C . GLY A 1 95 ? -7.324 -0.182 -15.581 1.00 90.56 95 GLY A C 1
ATOM 754 O O . GLY A 1 95 ? -6.880 -1.224 -15.113 1.00 90.56 95 GLY A O 1
ATOM 755 N N . ARG A 1 96 ? -6.919 0.300 -16.764 1.00 89.50 96 ARG A N 1
ATOM 756 C CA . ARG A 1 96 ? -5.895 -0.327 -17.603 1.00 89.50 96 ARG A CA 1
ATOM 757 C C . ARG A 1 96 ? -4.567 -0.469 -16.859 1.00 89.50 96 ARG A C 1
ATOM 759 O O . ARG A 1 96 ? -4.079 -1.582 -16.711 1.00 89.50 96 ARG A O 1
ATOM 766 N N . PHE A 1 97 ? -4.026 0.621 -16.327 1.00 86.81 97 PHE A N 1
ATOM 767 C CA . PHE A 1 97 ? -2.786 0.594 -1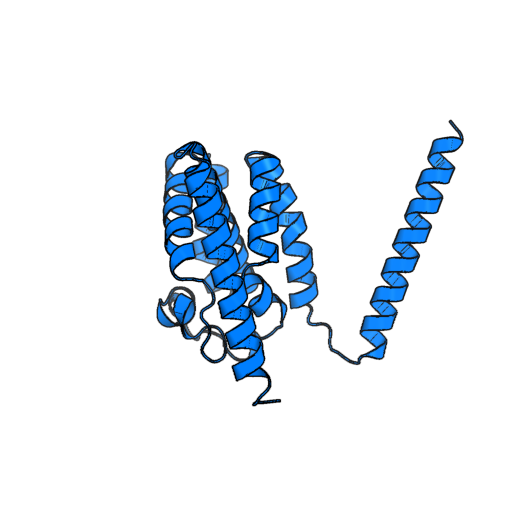5.551 1.00 86.81 97 PHE A CA 1
ATOM 768 C C . PHE A 1 97 ? -2.941 -0.186 -14.240 1.00 86.81 97 PHE A C 1
ATOM 770 O O . PHE A 1 97 ? -2.130 -1.058 -13.932 1.00 86.81 97 PHE A O 1
ATOM 777 N N . LEU A 1 98 ? -4.012 0.079 -13.485 1.00 88.00 98 LEU A N 1
ATOM 778 C CA . LEU A 1 98 ? -4.215 -0.540 -12.177 1.00 88.00 98 LEU A CA 1
ATOM 779 C C . LEU A 1 98 ? -4.376 -2.059 -12.261 1.00 88.00 98 LEU A C 1
ATOM 781 O O . LEU A 1 98 ? -3.842 -2.740 -11.396 1.00 88.00 98 LEU A O 1
ATOM 785 N N . PHE A 1 99 ? -5.043 -2.596 -13.284 1.00 89.38 99 PHE A N 1
ATOM 786 C CA . PHE A 1 99 ? -5.400 -4.020 -13.321 1.00 89.38 99 PHE A CA 1
ATOM 787 C C . PHE A 1 99 ? -4.697 -4.834 -14.407 1.00 89.38 99 PHE A C 1
ATOM 789 O O . PHE A 1 99 ? -4.603 -6.051 -14.260 1.00 89.38 99 PHE A O 1
ATOM 796 N N . PHE A 1 100 ? -4.168 -4.203 -15.459 1.00 85.44 100 PHE A N 1
ATOM 797 C CA . PHE A 1 100 ? -3.700 -4.938 -16.640 1.00 85.44 100 PHE A CA 1
ATOM 798 C C . PHE A 1 100 ? -2.290 -4.560 -17.118 1.00 85.44 100 PHE A C 1
ATOM 800 O O . PHE A 1 100 ? -1.584 -5.419 -17.634 1.00 85.44 100 PHE A O 1
ATOM 807 N N . GLU A 1 101 ? -1.854 -3.306 -16.974 1.00 82.75 101 GLU A N 1
ATOM 808 C CA . GLU A 1 101 ? -0.691 -2.797 -17.724 1.00 82.75 101 GLU A CA 1
ATOM 809 C C . GLU A 1 101 ? 0.289 -1.934 -16.918 1.00 82.75 101 GLU A C 1
ATOM 811 O O . GLU A 1 101 ? 1.008 -1.113 -17.486 1.00 82.75 101 GLU A O 1
ATOM 816 N N . ALA A 1 102 ? 0.377 -2.113 -15.603 1.00 76.38 102 ALA A N 1
ATOM 817 C CA . ALA A 1 102 ? 1.430 -1.443 -14.840 1.00 76.38 102 ALA A CA 1
ATOM 818 C C . ALA A 1 102 ? 2.825 -1.953 -15.227 1.00 76.38 102 ALA A C 1
ATOM 820 O O . ALA A 1 102 ? 3.765 -1.165 -15.328 1.00 76.38 102 ALA A O 1
ATOM 821 N N . PHE A 1 103 ? 2.968 -3.261 -15.462 1.00 72.56 103 PHE A N 1
ATOM 822 C CA . PHE A 1 103 ? 4.239 -3.856 -15.863 1.00 72.56 103 PHE A CA 1
ATOM 823 C C . PHE A 1 103 ? 4.052 -5.078 -16.760 1.00 72.56 103 PHE A C 1
ATOM 825 O O . PHE A 1 103 ? 3.599 -6.110 -16.279 1.00 72.56 103 PHE A O 1
ATOM 832 N N . ARG A 1 104 ? 4.423 -4.968 -18.048 1.00 69.75 104 ARG A N 1
ATOM 833 C CA . ARG A 1 104 ? 4.460 -6.078 -19.030 1.00 69.75 104 ARG A CA 1
ATOM 834 C C . ARG A 1 104 ? 3.318 -7.101 -18.825 1.00 69.75 104 ARG A C 1
ATOM 836 O O . ARG A 1 104 ? 3.588 -8.272 -18.588 1.00 69.75 104 ARG A O 1
ATOM 843 N N . TYR A 1 105 ? 2.066 -6.631 -18.908 1.00 71.56 105 TYR A N 1
ATOM 844 C CA . TYR A 1 105 ? 0.811 -7.400 -18.746 1.00 71.56 105 TYR A CA 1
ATOM 845 C C . TYR A 1 105 ? 0.343 -7.709 -17.313 1.00 71.56 105 TYR A C 1
ATOM 847 O O . TYR A 1 105 ? -0.613 -8.460 -17.126 1.00 71.56 105 TYR A O 1
ATOM 855 N N . MET A 1 106 ? 0.966 -7.114 -16.296 1.00 80.62 106 MET A N 1
ATOM 856 C CA . MET A 1 106 ? 0.497 -7.186 -14.912 1.00 80.62 106 MET A CA 1
ATOM 857 C C . MET A 1 106 ? -0.033 -5.831 -14.457 1.00 80.62 106 MET A C 1
ATOM 859 O O . MET A 1 106 ? 0.633 -4.805 -14.616 1.00 80.62 106 MET A O 1
ATOM 863 N N . GLY A 1 107 ? -1.225 -5.829 -13.862 1.00 85.25 107 GLY A N 1
ATOM 864 C CA . GLY A 1 107 ? -1.742 -4.681 -13.125 1.00 85.25 107 GLY A CA 1
ATOM 865 C C . GLY A 1 107 ? -0.903 -4.352 -11.897 1.00 85.25 107 GLY A C 1
ATOM 866 O O . GLY A 1 107 ? -0.223 -5.214 -11.340 1.00 85.25 107 GLY A O 1
ATOM 867 N N . ALA A 1 108 ? -0.974 -3.099 -11.453 1.00 85.12 108 ALA A N 1
ATOM 868 C CA . ALA A 1 108 ? -0.387 -2.698 -10.180 1.00 85.12 108 ALA A CA 1
ATOM 869 C C . ALA A 1 108 ? -1.113 -3.374 -9.004 1.00 85.12 108 ALA A C 1
ATOM 871 O O . ALA A 1 108 ? -0.484 -3.818 -8.052 1.00 85.12 108 ALA A O 1
ATOM 872 N N . MET A 1 109 ? -2.435 -3.475 -9.072 1.00 89.56 109 MET A N 1
ATOM 873 C CA . MET A 1 109 ? -3.299 -3.872 -7.968 1.00 89.56 109 MET A CA 1
ATOM 874 C C . MET A 1 109 ? -4.181 -5.048 -8.388 1.00 89.56 109 MET A C 1
ATOM 876 O O . MET A 1 109 ? -4.638 -5.123 -9.532 1.00 89.56 109 MET A O 1
ATOM 880 N N . TYR A 1 110 ? -4.475 -5.962 -7.464 1.00 90.94 110 TYR A N 1
ATOM 881 C CA . TYR A 1 110 ? -5.468 -6.995 -7.739 1.00 90.94 110 TYR A CA 1
ATOM 882 C C . TYR A 1 110 ? -6.878 -6.410 -7.785 1.00 90.94 110 TYR A C 1
ATOM 884 O O . TYR A 1 110 ? -7.224 -5.479 -7.059 1.00 90.94 110 TYR A O 1
ATOM 892 N N . LEU A 1 111 ? -7.757 -7.035 -8.568 1.00 91.88 111 LEU A N 1
ATOM 893 C CA . LEU A 1 111 ? -9.151 -6.602 -8.642 1.00 91.88 111 LEU A CA 1
ATOM 894 C C . LEU A 1 111 ? -9.862 -6.676 -7.278 1.00 91.88 111 LEU A C 1
ATOM 896 O O . LEU A 1 111 ? -10.666 -5.808 -6.959 1.00 91.88 111 LEU A O 1
ATOM 900 N N . PHE A 1 112 ? -9.545 -7.669 -6.441 1.00 92.94 112 PHE A N 1
ATOM 901 C CA . PHE A 1 112 ? -10.131 -7.764 -5.100 1.00 92.94 112 PHE A CA 1
ATOM 902 C C . PHE A 1 112 ? -9.584 -6.698 -4.133 1.00 92.94 112 PHE A C 1
ATOM 904 O O . PHE A 1 112 ? -10.284 -6.317 -3.198 1.00 92.94 112 PHE A O 1
ATOM 911 N N . GLU A 1 113 ? -8.372 -6.176 -4.353 1.00 92.19 113 GLU A N 1
ATOM 912 C CA . GLU A 1 113 ? -7.829 -5.072 -3.549 1.00 92.19 113 GLU A CA 1
ATOM 913 C C . GLU A 1 113 ? -8.608 -3.772 -3.789 1.00 92.19 113 GLU A C 1
ATOM 915 O O . GLU A 1 113 ? -8.735 -2.971 -2.866 1.00 92.19 113 GLU A O 1
ATOM 920 N N . LEU A 1 114 ? -9.234 -3.599 -4.965 1.00 93.88 114 LEU A N 1
ATOM 921 C CA . LEU A 1 114 ? -10.125 -2.464 -5.238 1.00 93.88 114 LEU A CA 1
ATOM 922 C C . LEU A 1 114 ? -11.276 -2.384 -4.225 1.00 93.88 114 LEU A C 1
ATOM 924 O O . LEU A 1 114 ? -11.638 -1.293 -3.788 1.00 93.88 114 LEU A O 1
ATOM 928 N N . PHE A 1 115 ? -11.835 -3.528 -3.822 1.00 94.81 115 PHE A N 1
ATOM 929 C CA . PHE A 1 115 ? -12.891 -3.571 -2.812 1.00 94.81 115 PHE A CA 1
ATOM 930 C C . PHE A 1 115 ? -12.400 -3.009 -1.471 1.00 94.81 115 PHE A C 1
ATOM 932 O O . PHE A 1 115 ? -13.066 -2.167 -0.864 1.00 94.81 115 PHE A O 1
ATOM 939 N N . PHE A 1 116 ? -11.203 -3.409 -1.038 1.00 94.00 116 PHE A N 1
ATOM 940 C CA . PHE A 1 116 ? -10.594 -2.890 0.186 1.00 94.00 116 PHE A CA 1
ATOM 941 C C . PHE A 1 116 ? -10.202 -1.419 0.056 1.00 94.00 116 PHE A C 1
ATOM 943 O O . PHE A 1 116 ? -10.387 -0.661 1.003 1.00 94.00 116 PHE A O 1
ATOM 950 N N . LEU A 1 117 ? -9.728 -0.982 -1.111 1.00 94.50 117 LEU A N 1
ATOM 951 C CA . LEU A 1 117 ? -9.436 0.424 -1.367 1.00 94.50 117 LEU A CA 1
ATOM 952 C C . LEU A 1 117 ? -10.697 1.287 -1.209 1.00 94.50 117 LEU A C 1
ATOM 954 O O . LEU A 1 117 ? -10.656 2.299 -0.513 1.00 94.50 117 LEU A O 1
ATOM 958 N N . ILE A 1 118 ? -11.829 0.869 -1.785 1.00 96.44 118 ILE A N 1
ATOM 959 C CA . ILE A 1 118 ? -13.112 1.582 -1.656 1.00 96.44 118 ILE A CA 1
ATOM 960 C C . ILE A 1 118 ? -13.557 1.643 -0.188 1.00 96.44 118 ILE A C 1
ATOM 962 O O . ILE A 1 118 ? -13.914 2.720 0.298 1.00 96.44 118 ILE A O 1
ATOM 966 N N . LEU A 1 119 ? -13.489 0.521 0.539 1.00 96.12 119 LEU A N 1
ATOM 967 C CA . LEU A 1 119 ? -13.786 0.489 1.977 1.00 96.12 119 LEU A CA 1
ATOM 968 C C . LEU A 1 119 ? -12.859 1.408 2.779 1.00 96.12 119 LEU A C 1
ATOM 970 O O . LEU A 1 119 ? -13.307 2.103 3.690 1.00 96.12 119 LEU A O 1
ATOM 974 N N . GLY A 1 120 ? -11.582 1.451 2.413 1.00 95.56 120 GLY A N 1
ATOM 975 C CA . GLY A 1 120 ? -10.582 2.316 3.016 1.00 95.56 120 GLY A CA 1
ATOM 976 C C . GLY A 1 120 ? -10.874 3.792 2.799 1.00 95.56 120 GLY A C 1
ATOM 977 O O . GLY A 1 120 ? -10.823 4.576 3.746 1.00 95.56 120 GLY A O 1
ATOM 978 N N . ILE A 1 121 ? -11.235 4.182 1.572 1.00 96.88 121 ILE A N 1
ATOM 979 C CA . ILE A 1 121 ? -11.643 5.558 1.256 1.00 96.88 121 ILE A CA 1
ATOM 980 C C . ILE A 1 121 ? -12.871 5.927 2.088 1.00 96.88 121 ILE A C 1
ATOM 982 O O . ILE A 1 121 ? -12.881 6.978 2.732 1.00 96.88 121 ILE A O 1
ATOM 986 N N . TYR A 1 122 ? -13.879 5.052 2.133 1.00 97.62 122 TYR A N 1
ATOM 987 C CA . TYR A 1 122 ? -15.074 5.261 2.948 1.00 97.62 122 TYR A CA 1
ATOM 988 C C . TYR A 1 122 ? -14.729 5.455 4.434 1.00 97.62 122 TYR A C 1
ATOM 990 O O . TYR A 1 122 ? -15.202 6.408 5.064 1.00 97.62 122 TYR A O 1
ATOM 998 N N . PHE A 1 123 ? -13.856 4.610 4.986 1.00 95.94 123 PHE A N 1
ATOM 999 C CA . PHE A 1 123 ? -13.395 4.713 6.368 1.00 95.94 123 PHE A CA 1
ATOM 1000 C C . PHE A 1 123 ? -12.642 6.025 6.631 1.00 95.94 123 PHE A C 1
ATOM 1002 O O . PHE A 1 123 ? -12.949 6.737 7.590 1.00 95.94 123 PHE A O 1
ATOM 1009 N N . VAL A 1 124 ? -11.713 6.408 5.749 1.00 96.00 124 VAL A N 1
ATOM 1010 C CA . VAL A 1 124 ? -10.968 7.672 5.859 1.00 96.00 124 VAL A CA 1
ATOM 1011 C C . VAL A 1 124 ? -11.910 8.873 5.829 1.00 96.00 124 VAL A C 1
ATOM 1013 O O . VAL A 1 124 ? -11.779 9.778 6.655 1.00 96.00 124 VAL A O 1
ATOM 1016 N N . VAL A 1 125 ? -12.890 8.883 4.926 1.00 97.38 125 VAL A N 1
ATOM 1017 C CA . VAL A 1 125 ? -13.846 9.991 4.797 1.00 97.38 125 VAL A CA 1
ATOM 1018 C C . VAL A 1 125 ? -14.720 10.127 6.048 1.00 97.38 125 VAL A C 1
ATOM 1020 O O . VAL A 1 125 ? -14.898 11.248 6.544 1.00 97.38 125 VAL A O 1
ATOM 1023 N N . THR A 1 126 ? -15.223 9.010 6.582 1.00 96.38 126 THR A N 1
ATOM 1024 C CA . THR A 1 126 ? -16.279 9.005 7.611 1.00 96.38 126 THR A CA 1
ATOM 1025 C C . THR A 1 126 ? -15.781 8.890 9.053 1.00 96.38 126 THR A C 1
ATOM 1027 O O . THR A 1 126 ? -16.431 9.428 9.948 1.00 96.38 126 THR A O 1
ATOM 1030 N N . LYS A 1 127 ? -14.654 8.213 9.306 1.00 94.69 127 LYS A N 1
ATOM 1031 C CA . LYS A 1 127 ? -14.188 7.872 10.666 1.00 94.69 127 LYS A CA 1
ATOM 1032 C C . LYS A 1 127 ? -12.880 8.546 11.072 1.00 94.69 127 LYS A C 1
ATOM 1034 O O . LYS A 1 127 ? -12.630 8.711 12.263 1.00 94.69 127 LYS A O 1
ATOM 1039 N N . VAL A 1 128 ? -12.049 8.960 10.116 1.00 92.94 128 VAL A N 1
ATOM 1040 C CA . VAL A 1 128 ? -10.724 9.526 10.413 1.00 92.94 128 VAL A CA 1
ATOM 1041 C C . VAL A 1 128 ? -10.798 11.034 10.685 1.00 92.94 128 VAL A C 1
ATOM 1043 O O . VAL A 1 128 ? -11.535 11.785 10.038 1.00 92.94 128 VAL A O 1
ATOM 1046 N N . ASN A 1 129 ? -9.992 11.493 11.650 1.00 94.25 129 ASN A N 1
ATOM 1047 C CA . ASN A 1 129 ? -9.812 12.907 11.994 1.00 94.25 129 ASN A CA 1
ATOM 1048 C C . ASN A 1 129 ? -9.502 13.761 10.748 1.00 94.25 129 ASN A C 1
ATOM 1050 O O . ASN A 1 129 ? -8.714 13.358 9.892 1.00 94.25 129 ASN A O 1
ATOM 1054 N N . PHE A 1 130 ? -10.064 14.975 10.689 1.00 95.31 130 PHE A N 1
ATOM 1055 C CA . PHE A 1 130 ? -9.913 15.901 9.561 1.00 95.31 130 PHE A CA 1
ATOM 1056 C C . PHE A 1 130 ? -8.457 16.138 9.122 1.00 95.31 130 PHE A C 1
ATOM 1058 O O . PHE A 1 130 ? -8.193 16.087 7.928 1.00 95.31 130 PHE A O 1
ATOM 1065 N N . LYS A 1 131 ? -7.513 16.320 10.056 1.00 93.62 131 LYS A N 1
ATOM 1066 C CA . LYS A 1 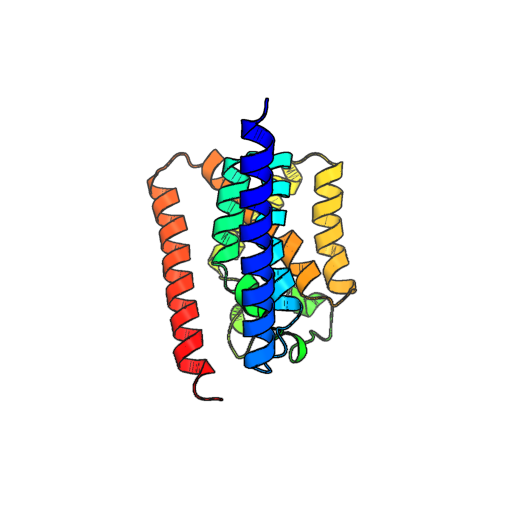131 ? -6.085 16.548 9.764 1.00 93.62 131 LYS A CA 1
ATOM 1067 C C . LYS A 1 131 ? -5.438 15.354 9.059 1.00 93.62 131 LYS A C 1
ATOM 1069 O O . LYS A 1 131 ? -4.711 15.527 8.089 1.00 93.62 131 LYS A O 1
ATOM 1074 N N . ILE A 1 132 ? -5.690 14.134 9.538 1.00 91.12 132 ILE A N 1
ATOM 1075 C CA . ILE A 1 132 ? -5.124 12.919 8.926 1.00 91.12 132 ILE A CA 1
ATOM 1076 C C . ILE A 1 132 ? -5.801 12.666 7.579 1.00 91.12 132 ILE A C 1
ATOM 1078 O O . ILE A 1 132 ? -5.127 12.406 6.587 1.00 91.12 132 ILE A O 1
ATOM 1082 N N . LYS A 1 133 ? -7.127 12.812 7.527 1.00 94.75 133 LYS A N 1
ATOM 1083 C CA . LYS A 1 133 ? -7.921 12.705 6.302 1.00 94.75 133 LYS A CA 1
ATOM 1084 C C . LYS A 1 133 ? -7.431 13.664 5.215 1.00 94.75 133 LYS A C 1
ATOM 1086 O O . LYS A 1 133 ? -7.238 13.228 4.086 1.00 94.75 133 LYS A O 1
ATOM 1091 N N . SER A 1 134 ? -7.183 14.935 5.542 1.00 94.62 134 SER A N 1
ATOM 1092 C CA . SER A 1 134 ? -6.676 15.912 4.573 1.00 94.62 134 SER A CA 1
ATOM 1093 C C . SER A 1 134 ? -5.277 15.559 4.078 1.00 94.62 134 SER A C 1
ATOM 1095 O O . SER A 1 134 ? -4.998 15.742 2.900 1.00 94.62 134 SER A O 1
ATOM 1097 N N . VAL A 1 135 ? -4.413 15.016 4.944 1.00 93.50 135 VAL A N 1
ATOM 1098 C CA . VAL A 1 135 ? -3.077 14.553 4.540 1.00 93.50 135 VAL A CA 1
ATOM 1099 C C . VAL A 1 135 ? -3.177 13.340 3.619 1.00 93.50 135 VAL A C 1
ATOM 1101 O O . VAL A 1 135 ? -2.568 13.357 2.559 1.00 93.50 135 VAL A O 1
ATOM 1104 N N . LEU A 1 136 ? -3.960 12.316 3.967 1.00 92.75 136 LEU A N 1
ATOM 1105 C CA . LEU A 1 136 ? -4.076 11.097 3.156 1.00 92.75 136 LEU A CA 1
ATOM 1106 C C . LEU A 1 136 ? -4.734 11.363 1.799 1.00 92.75 136 LEU A C 1
ATOM 1108 O O . LEU A 1 136 ? -4.204 10.947 0.771 1.00 92.75 136 LEU A O 1
ATOM 1112 N N . LEU A 1 137 ? -5.860 12.083 1.781 1.00 95.00 137 LEU A N 1
ATOM 1113 C CA . LEU A 1 137 ? -6.567 12.406 0.539 1.00 95.00 137 LEU A CA 1
ATOM 1114 C C . LEU A 1 137 ? -5.809 13.447 -0.288 1.00 95.00 137 LEU A C 1
ATOM 1116 O O . LEU A 1 137 ? -5.712 13.307 -1.502 1.00 95.00 137 LEU A O 1
ATOM 1120 N N . GLY A 1 138 ? -5.223 14.457 0.359 1.00 95.50 138 GLY A N 1
ATOM 1121 C CA . GLY A 1 138 ? -4.369 15.437 -0.308 1.00 95.50 138 GLY A CA 1
ATOM 1122 C C . GLY A 1 138 ? -3.142 14.779 -0.933 1.00 95.50 138 GLY A C 1
ATOM 1123 O O . GLY A 1 138 ? -2.827 15.052 -2.085 1.00 95.50 138 GLY A O 1
ATOM 1124 N N . TRP A 1 139 ? -2.495 13.846 -0.229 1.00 93.69 139 TRP A N 1
ATOM 1125 C CA . TRP A 1 139 ? -1.387 13.065 -0.778 1.00 93.69 139 TRP A CA 1
ATOM 1126 C C . TRP A 1 139 ? -1.856 12.209 -1.961 1.00 93.69 139 TRP A C 1
ATOM 1128 O O . TRP A 1 139 ? -1.244 12.266 -3.026 1.00 93.69 139 TRP A O 1
ATOM 1138 N N . LEU A 1 140 ? -2.974 11.489 -1.842 1.00 92.12 140 LEU A N 1
ATOM 1139 C CA . LEU A 1 140 ? -3.523 10.708 -2.954 1.00 92.12 140 LEU A CA 1
ATOM 1140 C C . LEU A 1 140 ? -3.772 11.568 -4.208 1.00 92.12 140 LEU A C 1
ATOM 1142 O O . LEU A 1 140 ? -3.441 11.137 -5.307 1.00 92.12 140 LEU A O 1
ATOM 1146 N N . LEU A 1 141 ? -4.278 12.794 -4.046 1.00 92.25 141 LEU A N 1
ATOM 1147 C CA . LEU A 1 141 ? -4.526 13.729 -5.150 1.00 92.25 141 LEU A CA 1
ATOM 1148 C C . LEU A 1 141 ? -3.251 14.388 -5.701 1.00 92.25 141 LEU A C 1
ATOM 1150 O O . LEU A 1 141 ? -3.160 14.653 -6.892 1.00 92.25 141 LEU A O 1
ATOM 1154 N N . ILE A 1 142 ? -2.264 14.683 -4.855 1.00 91.44 142 ILE A N 1
ATOM 1155 C CA . ILE A 1 142 ? -1.043 15.393 -5.272 1.00 91.44 142 ILE A CA 1
ATOM 1156 C C . ILE A 1 142 ? -0.008 14.424 -5.852 1.00 91.44 142 ILE A C 1
ATOM 1158 O O . ILE A 1 142 ? 0.736 14.781 -6.764 1.00 91.44 142 ILE A O 1
ATOM 1162 N N . SER A 1 143 ? 0.051 13.191 -5.351 1.00 88.94 143 SER A N 1
ATOM 1163 C CA . SER A 1 143 ? 1.094 12.223 -5.712 1.00 88.94 143 SER A CA 1
ATOM 1164 C C . SER A 1 143 ? 1.285 11.976 -7.214 1.00 88.94 143 SER A C 1
ATOM 1166 O O . SER A 1 143 ? 2.445 11.945 -7.635 1.00 88.94 143 SER A O 1
ATOM 1168 N N . PRO A 1 144 ? 0.245 11.875 -8.063 1.00 85.12 144 PRO A N 1
ATOM 1169 C CA . PRO A 1 144 ? 0.451 11.642 -9.489 1.00 85.12 144 PRO A CA 1
ATOM 1170 C C . PRO A 1 144 ? 0.921 12.890 -10.240 1.00 85.12 144 PRO A C 1
ATOM 1172 O O . PRO A 1 144 ? 1.525 12.762 -11.303 1.00 85.12 144 PRO A O 1
ATOM 1175 N N . LEU A 1 145 ? 0.741 14.094 -9.678 1.00 86.12 145 LEU A N 1
ATOM 1176 C CA . LEU A 1 145 ? 1.315 15.326 -10.239 1.00 86.12 145 LEU A CA 1
ATOM 1177 C C . LEU A 1 145 ? 2.844 15.320 -10.157 1.00 86.12 145 LEU A C 1
ATOM 1179 O O . LEU A 1 145 ? 3.512 15.893 -11.013 1.00 86.12 145 LEU A O 1
ATOM 1183 N N . LEU A 1 146 ? 3.395 14.646 -9.143 1.00 84.44 146 LEU A N 1
ATOM 1184 C CA . LEU A 1 146 ? 4.836 14.549 -8.931 1.00 84.44 146 LEU A CA 1
ATOM 1185 C C . LEU A 1 146 ? 5.500 13.524 -9.858 1.00 84.44 146 LEU A C 1
ATOM 1187 O O . LEU A 1 146 ? 6.724 13.492 -9.919 1.00 84.44 146 LEU A O 1
ATOM 1191 N N . LYS A 1 147 ? 4.720 12.694 -10.570 1.00 81.19 147 LYS A N 1
ATOM 1192 C CA . LYS A 1 147 ? 5.208 11.622 -11.459 1.00 81.19 147 LYS A CA 1
ATOM 1193 C C . LYS A 1 147 ? 6.219 10.676 -10.792 1.00 81.19 147 LYS A C 1
ATOM 1195 O O . LYS A 1 147 ? 7.030 10.058 -11.471 1.00 81.19 147 LYS A O 1
ATOM 1200 N N . ILE A 1 148 ? 6.160 10.546 -9.463 1.00 80.50 148 ILE A N 1
ATOM 1201 C CA . ILE A 1 148 ? 6.974 9.607 -8.683 1.00 80.50 148 ILE A CA 1
ATOM 1202 C C . ILE A 1 148 ? 6.060 8.437 -8.291 1.00 80.50 148 ILE A C 1
ATOM 1204 O O . ILE A 1 148 ? 5.258 8.594 -7.366 1.00 80.50 148 ILE A O 1
ATOM 1208 N N . PRO A 1 149 ? 6.166 7.261 -8.946 1.00 76.31 149 PRO A N 1
ATOM 1209 C CA . PRO A 1 149 ? 5.262 6.124 -8.728 1.00 76.31 149 PRO A CA 1
ATOM 1210 C C . PRO A 1 149 ? 5.157 5.710 -7.258 1.00 76.31 149 PRO A C 1
ATOM 1212 O O . PRO A 1 149 ? 4.074 5.427 -6.748 1.00 76.31 149 PRO A O 1
ATOM 1215 N N . LEU A 1 150 ? 6.286 5.764 -6.545 1.00 75.75 150 LEU A N 1
ATOM 1216 C CA . LEU A 1 150 ? 6.366 5.424 -5.128 1.00 75.75 150 LEU A CA 1
ATOM 1217 C C . LEU A 1 150 ? 5.437 6.301 -4.267 1.00 75.75 150 LEU A C 1
ATOM 1219 O O . LEU A 1 150 ? 4.795 5.802 -3.346 1.00 75.75 150 LEU A O 1
ATOM 1223 N N . LEU A 1 151 ? 5.319 7.596 -4.589 1.00 83.75 151 LEU A N 1
ATOM 1224 C CA . LEU A 1 151 ? 4.489 8.536 -3.831 1.00 83.75 151 LEU A CA 1
ATOM 1225 C C . LEU A 1 151 ? 2.993 8.302 -4.018 1.00 83.75 151 LEU A C 1
ATOM 1227 O O . LEU A 1 151 ? 2.237 8.685 -3.132 1.00 83.75 151 LEU A O 1
ATOM 1231 N N . ILE A 1 152 ? 2.572 7.696 -5.129 1.00 85.94 152 ILE A N 1
ATOM 1232 C CA . ILE A 1 152 ? 1.165 7.345 -5.385 1.00 85.94 152 ILE A CA 1
ATOM 1233 C C . ILE A 1 152 ? 0.780 6.105 -4.595 1.00 85.94 152 ILE A C 1
ATOM 1235 O O . ILE A 1 152 ? -0.336 5.972 -4.094 1.00 85.94 152 ILE A O 1
ATOM 1239 N N . VAL A 1 153 ? 1.729 5.192 -4.453 1.00 82.31 153 VAL A N 1
ATOM 1240 C CA . VAL A 1 153 ? 1.431 3.874 -3.919 1.00 82.31 153 VAL A CA 1
ATOM 1241 C C . VAL A 1 153 ? 1.348 3.884 -2.401 1.00 82.31 153 VAL A C 1
ATOM 1243 O O . VAL A 1 153 ? 0.466 3.232 -1.852 1.00 82.31 153 VAL A O 1
ATOM 1246 N N . PHE A 1 154 ? 2.164 4.682 -1.710 1.00 84.56 154 PHE A N 1
ATOM 1247 C CA . PHE A 1 154 ? 2.057 4.820 -0.254 1.00 84.56 154 PHE A CA 1
ATOM 1248 C C . PHE A 1 154 ? 0.639 5.161 0.246 1.00 84.56 154 PHE A C 1
ATOM 1250 O O . PHE A 1 154 ? 0.131 4.421 1.094 1.00 84.56 154 PHE A O 1
ATOM 1257 N N . PRO A 1 155 ? -0.035 6.232 -0.230 1.00 88.88 155 PRO A N 1
ATOM 1258 C CA . PRO A 1 155 ? -1.376 6.557 0.242 1.00 88.88 155 PRO A CA 1
ATOM 1259 C C . PRO A 1 155 ? -2.392 5.483 -0.150 1.00 88.88 155 PRO A C 1
ATOM 1261 O O . PRO A 1 155 ? -3.211 5.113 0.688 1.00 88.88 155 PRO A O 1
ATOM 1264 N N . LEU A 1 156 ? -2.322 4.927 -1.364 1.00 89.69 156 LEU A N 1
ATOM 1265 C CA . LEU A 1 156 ? -3.220 3.846 -1.783 1.00 89.69 156 LEU A CA 1
ATOM 1266 C C . LEU A 1 156 ? -3.088 2.613 -0.883 1.00 89.69 156 LEU A C 1
ATOM 1268 O O . LEU A 1 156 ? -4.094 2.044 -0.463 1.00 89.69 156 LEU A O 1
ATOM 1272 N N . ILE A 1 157 ? -1.859 2.223 -0.551 1.00 86.62 157 ILE A N 1
ATOM 1273 C CA . ILE A 1 157 ? -1.566 1.110 0.347 1.00 86.62 157 ILE A CA 1
ATOM 1274 C C . ILE A 1 157 ? -2.151 1.367 1.737 1.00 86.62 157 ILE A C 1
ATOM 1276 O O . ILE A 1 157 ? -2.829 0.505 2.294 1.00 86.62 157 ILE A O 1
ATOM 1280 N N . ILE A 1 158 ? -1.881 2.549 2.299 1.00 88.12 158 ILE A N 1
ATOM 1281 C CA . ILE A 1 158 ? -2.372 2.930 3.626 1.00 88.12 158 ILE A CA 1
ATOM 1282 C C . ILE A 1 158 ? -3.896 2.845 3.644 1.00 88.12 158 ILE A C 1
ATOM 1284 O O . ILE A 1 158 ? -4.467 2.220 4.533 1.00 88.12 158 ILE A O 1
ATOM 1288 N N . ILE A 1 159 ? -4.550 3.422 2.637 1.00 93.19 159 ILE A N 1
ATOM 1289 C CA . ILE A 1 159 ? -6.006 3.424 2.515 1.00 93.19 159 ILE A CA 1
ATOM 1290 C C . ILE A 1 159 ? -6.536 1.991 2.373 1.00 93.19 159 ILE A C 1
ATOM 1292 O O . ILE A 1 159 ? -7.454 1.617 3.094 1.00 93.19 159 ILE A O 1
ATOM 1296 N N . THR A 1 160 ? -5.928 1.163 1.523 1.00 91.88 160 THR A N 1
ATOM 1297 C CA . THR A 1 160 ? -6.318 -0.248 1.339 1.00 91.88 160 THR A CA 1
ATOM 1298 C C . THR A 1 160 ? -6.206 -1.029 2.648 1.00 91.88 160 THR A C 1
ATOM 1300 O O . THR A 1 160 ? -7.141 -1.729 3.033 1.00 91.88 160 THR A O 1
ATOM 1303 N N . GLY A 1 161 ? -5.106 -0.854 3.383 1.00 88.12 161 GLY A N 1
ATOM 1304 C CA . GLY A 1 161 ? -4.904 -1.470 4.691 1.00 88.12 161 GLY A CA 1
ATOM 1305 C C . GLY A 1 161 ? -5.965 -1.059 5.716 1.00 88.12 161 GLY A C 1
ATOM 1306 O O . GLY A 1 161 ? -6.506 -1.916 6.414 1.00 88.12 161 GLY A O 1
ATOM 1307 N N . LEU A 1 162 ? -6.335 0.226 5.747 1.00 91.25 162 LEU A N 1
ATOM 1308 C CA . LEU A 1 162 ? -7.440 0.715 6.581 1.00 91.25 162 LEU A CA 1
ATOM 1309 C C . LEU A 1 162 ? -8.790 0.121 6.177 1.00 91.25 162 LEU A C 1
ATOM 1311 O O . LEU A 1 162 ? -9.619 -0.143 7.041 1.00 91.25 162 LEU A O 1
ATOM 1315 N N . GLY A 1 163 ? -9.013 -0.123 4.887 1.00 93.31 163 GLY A N 1
ATOM 1316 C CA . GLY A 1 163 ? -10.220 -0.795 4.415 1.00 93.31 163 GLY A CA 1
ATOM 1317 C C . GLY A 1 163 ? -10.330 -2.235 4.900 1.00 93.31 163 GLY A C 1
ATOM 1318 O O . GLY A 1 163 ? -11.423 -2.680 5.247 1.00 93.31 163 GLY A O 1
ATOM 1319 N N . ILE A 1 164 ? -9.206 -2.952 4.978 1.00 89.62 164 ILE A N 1
ATOM 1320 C CA . ILE A 1 164 ? -9.186 -4.313 5.522 1.00 89.62 164 ILE A CA 1
ATOM 1321 C C . ILE A 1 164 ? -9.382 -4.302 7.044 1.00 89.62 164 ILE A C 1
ATOM 1323 O O . ILE A 1 164 ? -10.159 -5.103 7.559 1.00 89.62 164 ILE A O 1
ATOM 1327 N N . ASP A 1 165 ? -8.723 -3.386 7.761 1.00 88.31 165 ASP A N 1
ATOM 1328 C CA . ASP A 1 165 ? -8.921 -3.220 9.209 1.00 88.31 165 ASP A CA 1
ATOM 1329 C C . ASP A 1 165 ? -10.390 -2.908 9.531 1.00 88.31 165 ASP A C 1
ATOM 1331 O O . ASP A 1 165 ? -11.011 -3.578 10.357 1.00 88.31 165 ASP A O 1
ATOM 1335 N N . TYR A 1 166 ? -10.991 -1.983 8.778 1.00 92.25 166 TYR A N 1
ATOM 1336 C CA . TYR A 1 166 ? -12.403 -1.641 8.913 1.00 92.25 166 TYR A CA 1
ATOM 1337 C C . TYR A 1 166 ? -13.331 -2.820 8.597 1.00 92.25 166 TYR A C 1
ATOM 1339 O O . TYR A 1 166 ? -14.328 -3.045 9.287 1.00 92.25 166 TYR A O 1
ATOM 1347 N N . LEU A 1 167 ? -12.995 -3.618 7.581 1.00 91.62 167 LEU A 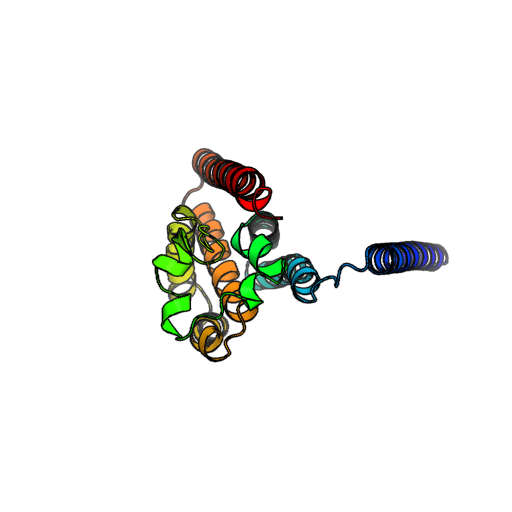N 1
ATOM 1348 C CA . LEU A 1 167 ? -13.736 -4.836 7.277 1.00 91.62 167 LEU A CA 1
ATOM 1349 C C . LEU A 1 167 ? -13.701 -5.821 8.453 1.00 91.62 167 LEU A C 1
ATOM 1351 O O . LEU A 1 167 ? -14.728 -6.425 8.749 1.00 91.62 167 LEU A O 1
ATOM 1355 N N . PHE A 1 168 ? -12.567 -5.967 9.143 1.00 87.38 168 PHE A N 1
ATOM 1356 C CA . PHE A 1 168 ? -12.473 -6.820 10.333 1.00 87.38 168 PHE A CA 1
ATOM 1357 C C . PHE A 1 168 ? -13.235 -6.276 11.535 1.00 87.38 168 PHE A C 1
ATOM 1359 O O . PHE A 1 168 ? -13.776 -7.066 12.311 1.00 87.38 168 PHE A O 1
ATOM 1366 N N . GLU A 1 169 ? -13.301 -4.954 11.683 1.00 88.25 169 GLU A N 1
ATOM 1367 C CA . GLU A 1 169 ? -14.121 -4.315 12.711 1.00 88.25 169 GLU A CA 1
ATOM 1368 C C . GLU A 1 169 ? -15.609 -4.634 12.501 1.00 88.25 169 GLU A C 1
ATOM 1370 O O . GLU A 1 169 ? -16.296 -5.034 13.442 1.00 88.25 169 GLU A O 1
ATOM 1375 N N . ILE A 1 170 ? -16.100 -4.520 11.260 1.00 92.00 170 ILE A N 1
ATOM 1376 C CA . ILE A 1 170 ? -17.509 -4.791 10.931 1.00 92.00 170 ILE A CA 1
ATOM 1377 C C . ILE A 1 170 ? -17.810 -6.290 10.964 1.00 92.00 170 ILE A C 1
ATOM 1379 O O . ILE A 1 170 ? -18.822 -6.733 11.511 1.00 92.00 170 ILE A O 1
ATOM 1383 N N . ALA A 1 171 ? -16.960 -7.090 10.331 1.00 87.06 171 ALA A N 1
ATOM 1384 C CA . ALA A 1 171 ? -17.202 -8.501 10.130 1.00 87.06 171 ALA A CA 1
ATOM 1385 C C . ALA A 1 171 ? -16.330 -9.322 11.076 1.00 87.06 171 ALA A C 1
ATOM 1387 O O . ALA A 1 171 ? -15.248 -9.797 10.741 1.00 87.06 171 ALA A O 1
ATOM 1388 N N . SER A 1 172 ? -16.886 -9.586 12.256 1.00 80.69 172 SER A N 1
ATOM 1389 C CA . SER A 1 172 ? -16.255 -10.375 13.323 1.00 80.69 172 SER A CA 1
ATOM 1390 C C . SER A 1 172 ? -16.111 -11.881 13.006 1.00 80.69 172 SER A C 1
ATOM 1392 O O . SER A 1 172 ? -15.912 -12.714 13.893 1.00 80.69 172 SER A O 1
ATOM 1394 N N . SER A 1 173 ? -16.242 -12.288 11.737 1.00 87.69 173 SER A N 1
ATOM 1395 C CA . SER A 1 173 ? -16.227 -13.700 11.357 1.00 87.69 173 SER A CA 1
ATOM 1396 C C . SER A 1 173 ? -14.814 -14.170 11.002 1.00 87.69 173 SER A C 1
ATOM 1398 O O . SER A 1 173 ? -14.177 -13.677 10.071 1.00 87.69 173 SER A O 1
ATOM 1400 N N . ARG A 1 174 ? -14.343 -15.222 11.686 1.00 87.50 174 ARG A N 1
ATOM 1401 C CA . ARG A 1 174 ? -13.092 -15.923 11.327 1.00 87.50 174 ARG A CA 1
ATOM 1402 C C . ARG A 1 174 ? -13.104 -16.432 9.879 1.00 87.50 174 ARG A C 1
ATOM 1404 O O . ARG A 1 174 ? -12.052 -16.555 9.264 1.00 87.50 174 ARG A O 1
ATOM 1411 N N . LYS A 1 175 ? -14.299 -16.700 9.333 1.00 92.12 175 LYS A N 1
ATOM 1412 C CA . LYS A 1 175 ? -14.507 -17.106 7.937 1.00 92.12 175 LYS A CA 1
ATOM 1413 C C . LYS A 1 175 ? -14.098 -16.006 6.960 1.00 92.12 175 LYS A C 1
ATOM 1415 O O . LYS A 1 175 ? -13.445 -16.308 5.971 1.00 92.12 175 LYS A O 1
ATOM 1420 N N . LEU A 1 176 ? -14.431 -14.746 7.249 1.00 89.00 176 LEU A N 1
ATOM 1421 C CA . LEU A 1 176 ? -14.023 -13.633 6.398 1.00 89.00 176 LEU A CA 1
ATOM 1422 C C . LEU A 1 176 ? -12.510 -13.418 6.438 1.00 89.00 176 LEU A C 1
ATOM 1424 O O . LEU A 1 176 ? -11.913 -13.211 5.393 1.00 89.00 176 LEU A O 1
ATOM 1428 N N . LEU A 1 177 ? -11.876 -13.547 7.608 1.00 85.69 177 LEU A N 1
ATOM 1429 C CA . LEU A 1 177 ? -10.412 -13.526 7.706 1.00 85.69 177 LEU A CA 1
ATOM 1430 C C . LEU A 1 177 ? -9.771 -14.623 6.855 1.00 85.69 177 LEU A C 1
ATOM 1432 O O . LEU A 1 177 ? -8.852 -14.337 6.092 1.00 85.69 177 LEU A O 1
ATOM 1436 N N . ALA A 1 178 ? -10.279 -15.853 6.941 1.00 90.44 178 ALA A N 1
ATOM 1437 C CA . ALA A 1 178 ? -9.804 -16.948 6.103 1.00 90.44 178 ALA A CA 1
ATOM 1438 C C . ALA A 1 178 ? -10.017 -16.663 4.606 1.00 90.44 178 ALA A C 1
ATOM 1440 O O . ALA A 1 178 ? -9.132 -16.958 3.809 1.00 90.44 178 ALA A O 1
ATOM 1441 N N . LEU A 1 179 ? -11.142 -16.045 4.228 1.00 92.81 179 LEU A N 1
ATOM 1442 C CA . LEU A 1 179 ? -11.414 -15.638 2.848 1.00 92.81 179 LEU A CA 1
ATOM 1443 C C . LEU A 1 179 ? -1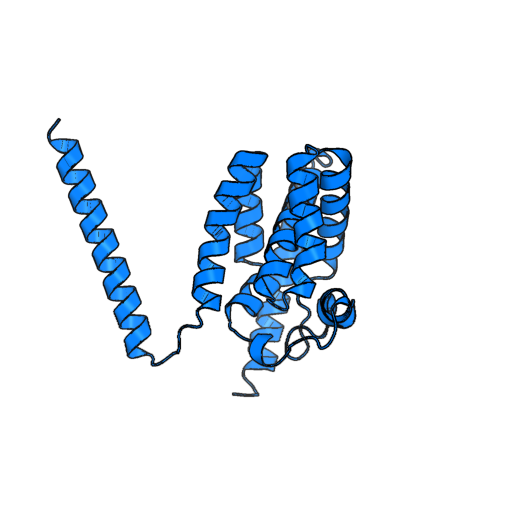0.429 -14.566 2.366 1.00 92.81 179 LEU A C 1
ATOM 1445 O O . LEU A 1 179 ? -9.842 -14.731 1.304 1.00 92.81 179 LEU A O 1
ATOM 1449 N N . VAL A 1 180 ? -10.216 -13.498 3.143 1.00 89.94 180 VAL A N 1
ATOM 1450 C CA . VAL A 1 180 ? -9.271 -12.420 2.803 1.00 89.94 180 VAL A CA 1
ATOM 1451 C C . VAL A 1 180 ? -7.859 -12.986 2.660 1.00 89.94 180 VAL A C 1
ATOM 1453 O O . VAL A 1 180 ? -7.208 -12.745 1.647 1.00 89.94 180 VAL A O 1
ATOM 1456 N N . LEU A 1 181 ? -7.401 -13.793 3.621 1.00 88.88 181 LEU A N 1
ATOM 1457 C CA . LEU A 1 181 ? -6.093 -14.449 3.542 1.00 88.88 181 LEU A CA 1
ATOM 1458 C C . LEU A 1 181 ? -6.000 -15.390 2.335 1.00 88.88 181 LEU A C 1
ATOM 1460 O O . LEU A 1 181 ? -4.990 -15.380 1.638 1.00 88.88 181 LEU A O 1
ATOM 1464 N N . GLY A 1 182 ? -7.054 -16.157 2.052 1.00 92.69 182 GLY A N 1
ATOM 1465 C CA . GLY A 1 182 ? -7.135 -17.022 0.878 1.00 92.69 182 GLY A CA 1
ATOM 1466 C C . GLY A 1 182 ? -7.033 -16.243 -0.434 1.00 92.69 182 GLY A C 1
ATOM 1467 O O . GLY A 1 182 ? -6.284 -16.652 -1.316 1.00 92.69 182 GLY A O 1
ATOM 1468 N N . LEU A 1 183 ? -7.707 -15.094 -0.544 1.00 92.56 183 LEU A N 1
ATOM 1469 C CA . LEU A 1 183 ? -7.606 -14.203 -1.705 1.00 92.56 183 LEU A CA 1
ATOM 1470 C C . LEU A 1 183 ? -6.185 -13.659 -1.887 1.00 92.56 183 LEU A C 1
ATOM 1472 O O . LEU A 1 183 ? -5.689 -13.659 -3.009 1.00 92.56 183 LEU A O 1
ATOM 1476 N N . TYR A 1 184 ? -5.504 -13.266 -0.805 1.00 89.56 184 TYR A N 1
ATOM 1477 C CA . TYR A 1 184 ? -4.103 -12.839 -0.883 1.00 89.56 184 TYR A CA 1
ATOM 1478 C C . TYR A 1 184 ? -3.170 -13.980 -1.286 1.00 89.56 184 TYR A C 1
ATOM 1480 O O . TYR A 1 184 ? -2.305 -13.771 -2.129 1.00 89.56 184 TYR A O 1
ATOM 1488 N N . ILE A 1 185 ? -3.353 -15.189 -0.748 1.00 90.69 185 ILE A N 1
ATOM 1489 C CA . ILE A 1 185 ? -2.553 -16.359 -1.142 1.00 90.69 185 ILE A CA 1
ATOM 1490 C C . ILE A 1 185 ? -2.758 -16.670 -2.626 1.00 90.69 185 ILE A C 1
ATOM 1492 O O . ILE A 1 185 ? -1.780 -16.831 -3.350 1.00 90.69 185 ILE A O 1
ATOM 1496 N N . LEU A 1 186 ? -4.009 -16.707 -3.094 1.00 92.44 186 LEU A N 1
ATOM 1497 C CA . LEU A 1 186 ? -4.327 -16.911 -4.511 1.00 92.44 186 LEU A CA 1
ATOM 1498 C C . LEU A 1 186 ? -3.736 -15.806 -5.385 1.00 92.44 186 LEU A C 1
ATOM 1500 O O . LEU A 1 186 ? -3.169 -16.100 -6.434 1.00 92.44 186 LEU A O 1
ATOM 1504 N N . GLY A 1 187 ? -3.817 -14.556 -4.925 1.00 90.25 187 GLY A N 1
ATOM 1505 C CA . GLY A 1 187 ? -3.146 -13.427 -5.546 1.00 90.25 187 GLY A CA 1
ATOM 1506 C C . GLY A 1 187 ? -1.654 -13.703 -5.695 1.00 90.25 187 GLY A C 1
ATOM 1507 O O . GLY A 1 187 ? -1.145 -13.663 -6.814 1.00 90.25 187 GLY A O 1
ATOM 1508 N N . ILE A 1 188 ? -0.952 -14.002 -4.600 1.00 88.94 188 ILE A N 1
ATOM 1509 C CA . ILE A 1 188 ? 0.497 -14.246 -4.600 1.00 88.94 188 ILE A CA 1
ATOM 1510 C C . ILE A 1 188 ? 0.850 -15.388 -5.550 1.00 88.94 188 ILE A C 1
ATOM 1512 O O . ILE A 1 188 ? 1.781 -15.239 -6.332 1.00 88.94 188 ILE A O 1
ATOM 1516 N N . VAL A 1 189 ? 0.105 -16.498 -5.526 1.00 91.56 189 VAL A N 1
ATOM 1517 C CA . VAL A 1 189 ? 0.315 -17.624 -6.451 1.00 91.56 189 VAL A CA 1
ATOM 1518 C C . VAL A 1 189 ? 0.167 -17.164 -7.898 1.00 91.56 189 VAL A C 1
ATOM 1520 O O . VAL A 1 189 ? 1.060 -17.422 -8.697 1.00 91.56 189 VAL A O 1
ATOM 1523 N N . TYR A 1 190 ? -0.901 -16.431 -8.220 1.00 90.25 190 TYR A N 1
ATOM 1524 C CA . TYR A 1 190 ? -1.106 -15.858 -9.551 1.00 90.25 190 TYR A CA 1
ATOM 1525 C C . TYR A 1 190 ? 0.031 -14.907 -9.946 1.00 90.25 190 TYR A C 1
ATOM 1527 O O . TYR A 1 190 ? 0.539 -14.977 -11.058 1.00 90.25 190 TYR A O 1
ATOM 1535 N N . PHE A 1 191 ? 0.480 -14.045 -9.035 1.00 87.94 191 PHE A N 1
ATOM 1536 C CA . PHE A 1 191 ? 1.586 -13.128 -9.296 1.00 87.94 191 PHE A CA 1
ATOM 1537 C C . PHE A 1 191 ? 2.898 -13.873 -9.531 1.00 87.94 191 PHE A C 1
ATOM 1539 O O . PHE A 1 191 ? 3.610 -13.547 -10.469 1.00 87.94 191 PHE A O 1
ATOM 1546 N N . VAL A 1 192 ? 3.214 -14.878 -8.714 1.00 87.69 192 VAL A N 1
ATOM 1547 C CA . VAL A 1 192 ? 4.410 -15.717 -8.856 1.00 87.69 192 VAL A CA 1
ATOM 1548 C C . VAL A 1 192 ? 4.373 -16.478 -10.180 1.00 87.69 192 VAL A C 1
ATOM 1550 O O . VAL A 1 192 ? 5.373 -16.485 -10.890 1.00 87.69 192 VAL A O 1
ATOM 1553 N N . ASP A 1 193 ? 3.232 -17.065 -10.537 1.00 89.62 193 ASP A N 1
ATOM 1554 C CA . ASP A 1 193 ? 3.016 -17.751 -11.813 1.00 89.62 193 ASP A CA 1
ATOM 1555 C C . ASP A 1 193 ? 3.267 -16.811 -13.000 1.00 89.62 193 ASP A C 1
ATOM 1557 O O . ASP A 1 193 ? 4.155 -17.054 -13.819 1.00 89.62 193 ASP A O 1
ATOM 1561 N N . GLN A 1 194 ? 2.580 -15.666 -13.017 1.00 85.12 194 GLN A N 1
ATOM 1562 C CA . GLN A 1 194 ? 2.747 -14.649 -14.049 1.00 85.12 194 GLN A CA 1
ATOM 1563 C C . GLN A 1 194 ? 4.189 -14.133 -14.108 1.00 85.12 194 GLN A C 1
ATOM 1565 O O . GLN A 1 194 ? 4.754 -13.957 -15.190 1.00 85.12 194 GLN A O 1
ATOM 1570 N N . TYR A 1 195 ? 4.808 -13.929 -12.946 1.00 83.25 195 TYR A N 1
ATOM 1571 C CA . TYR A 1 195 ? 6.181 -13.469 -12.823 1.00 83.25 195 TYR A CA 1
ATOM 1572 C C . TYR A 1 195 ? 7.167 -14.487 -13.395 1.00 83.25 195 TYR A C 1
ATOM 1574 O O . TYR A 1 195 ? 7.953 -14.135 -14.265 1.00 83.25 195 TYR A O 1
ATOM 1582 N N . PHE A 1 196 ? 7.148 -15.749 -12.975 1.00 85.38 196 PHE A N 1
ATOM 1583 C CA . PHE A 1 196 ? 8.157 -16.711 -13.425 1.00 85.38 196 PHE A CA 1
ATOM 1584 C C . PHE A 1 196 ? 7.908 -17.244 -14.837 1.00 85.38 196 PHE A C 1
ATOM 1586 O O . PHE A 1 196 ? 8.876 -17.434 -15.573 1.00 85.38 196 PHE A O 1
ATOM 1593 N N . ILE A 1 197 ? 6.655 -17.451 -15.246 1.00 86.19 197 ILE A N 1
ATOM 1594 C CA . ILE A 1 197 ? 6.353 -18.005 -16.572 1.00 86.19 197 ILE A CA 1
ATOM 1595 C C . ILE A 1 197 ? 6.607 -16.961 -17.656 1.00 86.19 197 ILE A C 1
ATOM 1597 O O . ILE A 1 197 ? 7.333 -17.231 -18.616 1.00 86.19 197 ILE A O 1
ATOM 1601 N N . HIS A 1 198 ? 6.048 -15.758 -17.503 1.00 81.25 198 HIS A N 1
ATOM 1602 C CA . HIS A 1 198 ? 6.117 -14.756 -18.561 1.00 81.25 198 HIS A CA 1
ATOM 1603 C C . HIS A 1 198 ? 7.396 -13.924 -18.517 1.00 81.25 198 HIS A C 1
ATOM 1605 O O . HIS A 1 198 ? 7.883 -13.554 -19.578 1.00 81.25 198 HIS A O 1
ATOM 1611 N N . PHE A 1 199 ? 7.980 -13.636 -17.347 1.00 71.69 199 PHE A N 1
ATOM 1612 C CA . PHE A 1 199 ? 9.158 -12.760 -17.286 1.00 71.69 199 PHE A CA 1
ATOM 1613 C C . PHE A 1 199 ? 10.457 -13.472 -17.673 1.00 71.69 199 PHE A C 1
ATOM 1615 O O . PHE A 1 199 ? 11.301 -12.871 -18.335 1.00 71.69 199 PHE A O 1
ATOM 1622 N N . LEU A 1 200 ? 10.617 -14.747 -17.295 1.00 72.44 200 LEU A N 1
ATOM 1623 C CA . LEU A 1 200 ? 11.866 -15.481 -17.521 1.00 72.44 200 LEU A CA 1
ATOM 1624 C C . LEU A 1 200 ? 12.149 -15.726 -19.013 1.00 72.44 200 LEU A C 1
ATOM 1626 O O . LEU A 1 200 ? 13.302 -15.854 -19.392 1.00 72.44 200 LEU A O 1
ATOM 1630 N N . HIS A 1 201 ? 11.121 -15.736 -19.867 1.00 73.00 201 HIS A N 1
ATOM 1631 C CA . HIS A 1 201 ? 11.282 -15.925 -21.314 1.00 73.00 201 HIS A CA 1
ATOM 1632 C C . HIS A 1 201 ? 11.860 -14.701 -22.053 1.00 73.00 201 HIS A C 1
ATOM 1634 O O . HIS A 1 201 ? 12.202 -14.821 -23.226 1.00 73.00 201 HIS A O 1
ATOM 1640 N N . PHE A 1 202 ? 11.952 -13.529 -21.409 1.00 63.84 202 PHE A N 1
ATOM 1641 C CA . PHE A 1 202 ? 12.399 -12.277 -22.045 1.00 63.84 202 PHE A CA 1
ATOM 1642 C C . PHE A 1 202 ? 13.744 -11.741 -21.525 1.00 63.84 202 PHE A C 1
ATOM 1644 O O . PHE A 1 202 ? 14.107 -10.614 -21.874 1.00 63.84 202 PHE A O 1
ATOM 1651 N N . ILE A 1 203 ? 14.446 -12.499 -20.678 1.00 61.81 203 ILE A N 1
ATOM 1652 C CA . ILE A 1 203 ? 15.822 -12.217 -20.231 1.00 61.81 203 ILE A CA 1
ATOM 1653 C C . ILE A 1 203 ? 16.749 -13.209 -20.919 1.00 61.81 203 ILE A C 1
ATOM 1655 O O . ILE A 1 203 ? 17.785 -12.752 -21.446 1.00 61.81 203 ILE A O 1
#

Organism: NCBI:txid1974883

Sequence (203 aa):
MENRHLKSYQMNKILLSIIIILGLVLRLYRVEFPLTALLGCLCIPVIYIVIGKLFSIKAGLFCAFVIAVSPWHIILSRGSFEGVSPLSYFDFFSGRFLFFEAFRYMGAMYLFELFFLILGIYFVVTKVNFKIKSVLLGWLLISPLLKIPLLIVFPLIIITGLGIDYLFEIASSRKLLALVLGLYILGIVYFVDQYFIHFLHFI

Secondary structure (DSSP, 8-state):
-THHHHHHHHHHHHHHHHHHHHHHHHHHT-----HHHHHHHHHHHHHHHHHHHHT-HHHHHHHHHHHHT-HHHHHHHTTGGGG---SSGGGGG-HHIIIIISBTTB-SS-HHHHHHHHHHHHHHHHHS-HHHHHHHHHHHHHGGGGT-HHHHHHHHHHHHHHHHHHHHHH---HHHHHHHHHHHHHHHHHHHHHHHHHHHTT-

pLDDT: mean 83.45, std 10.13, range [52.06, 97.62]

Foldseek 3Di:
DVVVVVVVVVVVVVVVVVVVVVVVVCVVVVPPQDVLLVVLVVLLVVQCVVCCVQPNNVLSNQLSVLSVLFQLSVCRSPCQCVVVQPPDLCVLVDPCQQAAVVHPGGHSHHPVLVQLLVLLLVCLVPPHDPVVSCVLVVQCNCVSVVSRSVSNVSSSSSSSSSSVVVVCVVDVDPVVVVVVVVVSVVVSVVSVCCCPPVVVVPD